Protein AF-A0A8S1JGW3-F1 (afdb_monomer_lite)

pLDDT: mean 86.8, std 11.69, range [38.03, 96.56]

Foldseek 3Di:
DLVLLQVLLLVLLLVLLVLLVVLVVPADDDDDPPDDDPPPPPPPDDPVNVVVLVVQLVVLVVCCLVDLVVNLVCLQSNLLSLLSNQLVVLVPDPPVVCLVRPSNNSSVVSSLVSQQVSCVSSVNHRVRSNCLQCVVDPPRGHNVNVVVVCVVVVLVVLVVLLVSCVVVCVSCVVSLVCSLLCSLLSQQLSLLLVLVVVVHQLLLSLLLRLQQAALVLSQVLSVLLVRPDNPSNNVSNVSSLSCLLNPLVVSCVVSVRDDLLSSQLSSCLSRNPSNLVNVCVVVVVNNNNNSSNRVVSSVSNSVQSPPPVSSVVSSVSSD

Secondary structure (DSSP, 8-state):
-HHHHHHHHHHHHHHHHHHHHHHHHTSPP-----------------HHHHHHHHHHHHHHHHHHHH-HHHHHHHHHHHHHHHHHHHHHHHHTS-HHHHTTS-HHHHHHHHHHHHHHHHHHHTTSHHHHHHHTT----SSS--HHHHHHHTHHHHHHHHHHHHHHTHHHHHHTHHHHHHHHHHHHHHHHHHHHHHHHHTT--HHHHHHHTTTTS-HHHHHHHHHHTT----HHHHHHHHHHHHHHHHHHHHHHHHTT---HHHHHHHHHHHHHHHHHHHHHHH-GGGHHHHHHHHHHHHHHHHHHHHSHHHHHHHHHHH-

Sequence (319 aa):
MLAIVALGFVANLWLTARLTVWACGTAPAEEDTQDGKMQLNQVAFGRVHWAFWGTVLSLCLLLAVTDQLNGRQLEPLFHLSATVCGYLVGDMLPQRLGRILHPVVVCAALTSLSAGAFGVLIGKGWAGGVNAYLTQEVNSRGAGDWLMSFLGPVVLSFGFSVFSRRLVMLRHRRVIAMAIVTCSLFSMISTALAGRLLALHPKFVLAIVPRSVTVALALPIAQSLGVSSLPITAGAVVLTGLMGANFSAMLLTWMGITSPIARGLSAASSAHGLATAALTASESETLPYCSLAYALSAITSTLLANVPIIRHLLVSIAG

Organism: NCBI:txid121088

InterPro domains:
  IPR007300 CidB/LrgB family [PF04172] (83-307)
  IPR007300 CidB/LrgB family [PTHR30249] (3-316)

Radius of gyration: 21.17 Å; chains: 1; bounding box: 53×47×57 Å

Structure (mmCIF, N/CA/C/O backbone):
data_AF-A0A8S1JGW3-F1
#
_entry.id   AF-A0A8S1JGW3-F1
#
loop_
_atom_site.group_PDB
_atom_site.id
_atom_site.type_symbol
_atom_site.label_atom_id
_atom_site.label_alt_id
_atom_site.label_comp_id
_atom_site.label_asym_id
_atom_site.label_entity_id
_atom_site.label_seq_id
_atom_site.pdbx_PDB_ins_code
_atom_site.Cartn_x
_atom_site.Cartn_y
_atom_site.Cartn_z
_atom_site.occupancy
_atom_site.B_iso_or_equiv
_atom_site.auth_seq_id
_atom_site.auth_comp_id
_atom_site.auth_asym_id
_atom_site.auth_atom_id
_atom_site.pdbx_PDB_model_num
ATOM 1 N N . MET A 1 1 ? -13.085 -2.380 -12.666 1.00 83.56 1 MET A N 1
ATOM 2 C CA . MET A 1 1 ? -12.079 -2.365 -11.575 1.00 83.56 1 MET A CA 1
ATOM 3 C C . MET A 1 1 ? -12.261 -1.177 -10.634 1.00 83.56 1 MET A C 1
ATOM 5 O O . MET A 1 1 ? -12.560 -1.419 -9.474 1.00 83.56 1 MET A O 1
ATOM 9 N N . LEU A 1 2 ? -12.151 0.076 -11.106 1.00 89.44 2 LEU A N 1
ATOM 10 C CA . LEU A 1 2 ? -12.271 1.275 -10.254 1.00 89.44 2 LEU A CA 1
ATOM 11 C C . LEU A 1 2 ? -13.560 1.302 -9.416 1.00 89.44 2 LEU A C 1
ATOM 13 O O . LEU A 1 2 ? -13.483 1.509 -8.213 1.00 89.44 2 LEU A O 1
ATOM 17 N N . ALA A 1 3 ? -14.718 1.014 -10.019 1.00 90.81 3 ALA A N 1
ATOM 18 C CA . ALA A 1 3 ? -15.995 0.974 -9.299 1.00 90.81 3 ALA A CA 1
ATOM 19 C C . ALA A 1 3 ? -16.007 -0.050 -8.146 1.00 90.81 3 ALA A C 1
ATOM 21 O O . ALA A 1 3 ? -16.449 0.272 -7.048 1.00 90.81 3 ALA A O 1
ATOM 22 N N . ILE A 1 4 ? -15.463 -1.254 -8.369 1.00 92.56 4 ILE A N 1
ATOM 23 C CA . ILE A 1 4 ? -15.359 -2.309 -7.342 1.00 92.56 4 ILE A CA 1
ATOM 24 C C . ILE A 1 4 ? -14.465 -1.846 -6.197 1.00 92.56 4 ILE A C 1
ATOM 26 O O . ILE A 1 4 ? -14.826 -1.977 -5.032 1.00 92.56 4 ILE A O 1
ATOM 30 N N . VAL A 1 5 ? -13.300 -1.294 -6.538 1.00 93.19 5 VAL A N 1
ATOM 31 C CA . VAL A 1 5 ? -12.331 -0.809 -5.555 1.00 93.19 5 VAL A CA 1
ATOM 32 C C . VAL A 1 5 ? -12.925 0.333 -4.734 1.00 93.19 5 VAL A C 1
ATOM 34 O O . VAL A 1 5 ? -12.839 0.296 -3.511 1.00 93.19 5 VAL A O 1
ATOM 37 N N . ALA A 1 6 ? -13.581 1.295 -5.382 1.00 93.12 6 ALA A N 1
ATOM 38 C CA . ALA A 1 6 ? -14.168 2.457 -4.732 1.00 93.12 6 ALA A CA 1
ATOM 39 C C . ALA A 1 6 ? -15.325 2.096 -3.801 1.00 93.12 6 ALA A C 1
ATOM 41 O O . ALA A 1 6 ? -15.285 2.416 -2.613 1.00 93.12 6 ALA A O 1
ATOM 42 N N . LEU A 1 7 ? -16.333 1.393 -4.323 1.00 93.31 7 LEU A N 1
ATOM 43 C CA . LEU A 1 7 ? -17.498 0.982 -3.541 1.00 93.31 7 LEU A CA 1
ATOM 44 C C . LEU A 1 7 ? -17.091 0.027 -2.424 1.00 93.31 7 LEU A C 1
ATOM 46 O O . LEU A 1 7 ? -17.507 0.198 -1.281 1.00 93.31 7 LEU A O 1
ATOM 50 N N . GLY A 1 8 ? -16.222 -0.935 -2.735 1.00 92.94 8 GLY A N 1
ATOM 51 C CA . GLY A 1 8 ? -15.698 -1.863 -1.750 1.00 92.94 8 GLY A CA 1
ATOM 52 C C . GLY A 1 8 ? -14.893 -1.155 -0.660 1.00 92.94 8 GLY A C 1
ATOM 53 O O . GLY A 1 8 ? -14.990 -1.537 0.502 1.00 92.94 8 GLY A O 1
ATOM 54 N N . PHE A 1 9 ? -14.078 -0.151 -0.994 1.00 94.94 9 PHE A N 1
ATOM 55 C CA . PHE A 1 9 ? -13.329 0.628 -0.005 1.00 94.94 9 PHE A CA 1
ATOM 56 C C . PHE A 1 9 ? -14.277 1.368 0.939 1.00 94.94 9 PHE A C 1
ATOM 58 O O . PHE A 1 9 ? -14.170 1.193 2.150 1.00 94.94 9 PHE A O 1
ATOM 65 N N . VAL A 1 10 ? -15.232 2.131 0.398 1.00 95.94 10 VAL A N 1
ATOM 66 C CA . VAL A 1 10 ? -16.183 2.914 1.203 1.00 95.94 10 VAL A CA 1
ATOM 67 C C . VAL A 1 10 ? -17.037 2.003 2.085 1.00 95.94 10 VAL A C 1
ATOM 69 O O . VAL A 1 10 ? -17.174 2.266 3.278 1.00 95.94 10 VAL A O 1
ATOM 72 N N . ALA A 1 11 ? -17.571 0.911 1.529 1.00 95.88 11 ALA A N 1
ATOM 73 C CA . ALA A 1 11 ? -18.397 -0.034 2.275 1.00 95.88 11 ALA A CA 1
ATOM 74 C C . ALA A 1 11 ? -17.613 -0.705 3.410 1.00 95.88 11 ALA A C 1
ATOM 76 O O . ALA A 1 11 ? -18.108 -0.803 4.532 1.00 95.88 11 ALA A O 1
ATOM 77 N N . ASN A 1 12 ? -16.376 -1.130 3.139 1.00 95.44 12 ASN A N 1
ATOM 78 C CA . ASN A 1 12 ? -15.535 -1.787 4.133 1.00 95.44 12 ASN A CA 1
ATOM 79 C C . ASN A 1 12 ? -15.085 -0.815 5.239 1.00 95.44 12 ASN A C 1
ATOM 81 O O . ASN A 1 12 ? -15.111 -1.169 6.419 1.00 95.44 12 ASN A O 1
ATOM 85 N N . LEU A 1 13 ? -14.766 0.431 4.871 1.00 96.38 13 LEU A N 1
ATOM 86 C CA . LEU A 1 13 ? -14.438 1.504 5.810 1.00 96.38 13 LEU A CA 1
ATOM 87 C C . LEU A 1 13 ? -15.625 1.798 6.734 1.00 96.38 13 LEU A C 1
ATOM 89 O O . LEU A 1 13 ? -15.466 1.808 7.954 1.00 96.38 13 LEU A O 1
ATOM 93 N N . TRP A 1 14 ? -16.816 1.987 6.159 1.00 96.56 14 TRP A N 1
ATOM 94 C CA . TRP A 1 14 ? -18.046 2.260 6.904 1.00 96.56 14 TRP A CA 1
ATOM 95 C C . TRP A 1 14 ? -18.400 1.116 7.858 1.00 96.56 14 TRP A C 1
ATOM 97 O O . TRP A 1 14 ? -18.609 1.357 9.049 1.00 96.56 14 TRP A O 1
ATOM 107 N N . LEU A 1 15 ? -18.409 -0.126 7.360 1.00 96.50 15 LEU A N 1
ATOM 108 C CA . LEU A 1 15 ? -18.745 -1.308 8.153 1.00 96.50 15 LEU A CA 1
ATOM 109 C C . LEU A 1 15 ? -17.782 -1.466 9.329 1.00 96.50 15 LEU A C 1
ATOM 111 O O . LEU A 1 15 ? -18.214 -1.600 10.473 1.00 96.50 15 LEU A O 1
ATOM 115 N N . THR A 1 16 ? -16.477 -1.409 9.057 1.00 95.12 16 THR A N 1
ATOM 116 C CA . THR A 1 16 ? -15.446 -1.601 10.082 1.00 95.12 16 THR A CA 1
ATOM 117 C C . THR A 1 16 ? -15.500 -0.493 11.126 1.00 95.12 16 THR A C 1
ATOM 119 O O . THR A 1 16 ? -15.419 -0.776 12.321 1.00 95.12 16 THR A O 1
ATOM 122 N N . ALA A 1 17 ? -15.693 0.763 10.713 1.00 94.75 17 ALA A N 1
ATOM 123 C CA . ALA A 1 17 ? -15.804 1.884 11.639 1.00 94.75 17 ALA A CA 1
ATOM 124 C C . ALA A 1 17 ? -17.034 1.748 12.548 1.00 94.75 17 ALA A C 1
ATOM 126 O O . ALA A 1 17 ? -16.909 1.853 13.767 1.00 94.75 17 ALA A O 1
ATOM 127 N N . ARG A 1 18 ? -18.212 1.456 11.980 1.00 94.44 18 ARG A N 1
ATOM 128 C CA . ARG A 1 18 ? -19.461 1.297 12.744 1.00 94.44 18 ARG A CA 1
ATOM 129 C C . ARG A 1 18 ? -19.412 0.108 13.692 1.00 94.44 18 ARG A C 1
ATOM 131 O O . ARG A 1 18 ? -19.789 0.253 14.851 1.00 94.44 18 ARG A O 1
ATOM 138 N N . LEU A 1 19 ? -18.904 -1.030 13.227 1.00 94.06 19 LEU A N 1
ATOM 139 C CA . LEU A 1 19 ? -18.741 -2.222 14.053 1.00 94.06 19 LEU A CA 1
ATOM 140 C C . LEU A 1 19 ? -17.760 -1.975 15.203 1.00 94.06 19 LEU A C 1
ATOM 142 O O . LEU A 1 19 ? -18.027 -2.385 16.329 1.00 94.06 19 LEU A O 1
ATOM 146 N N . THR A 1 20 ? -16.669 -1.248 14.950 1.00 92.62 20 THR A N 1
ATOM 147 C CA . THR A 1 20 ? -15.701 -0.895 15.998 1.00 92.62 20 THR A CA 1
ATOM 148 C C . THR A 1 20 ? -16.311 0.057 17.025 1.00 92.62 20 THR A C 1
ATOM 150 O O . THR A 1 20 ? -16.157 -0.173 18.219 1.00 92.62 20 THR A O 1
ATOM 153 N N . VAL A 1 21 ? -17.052 1.085 16.592 1.00 91.75 21 VAL A N 1
ATOM 154 C CA . VAL A 1 21 ? -17.754 2.006 17.507 1.00 91.75 21 VAL A CA 1
ATOM 155 C C . VAL A 1 21 ? -18.778 1.260 18.359 1.00 91.75 21 VAL A C 1
ATOM 157 O O . VAL A 1 21 ? -18.804 1.443 19.573 1.00 91.75 21 VAL A O 1
ATOM 160 N N . TRP A 1 22 ? -19.586 0.391 17.747 1.00 90.31 22 TRP A N 1
ATOM 161 C CA . TRP A 1 22 ? -20.564 -0.428 18.463 1.00 90.31 22 TRP A CA 1
ATOM 162 C C . TRP A 1 22 ? -19.889 -1.333 19.502 1.00 90.31 22 TRP A C 1
ATOM 164 O O . TRP A 1 22 ? -20.282 -1.343 20.666 1.00 90.31 22 TRP A O 1
ATOM 174 N N . ALA A 1 23 ? -18.821 -2.027 19.111 1.00 87.31 23 ALA A N 1
ATOM 175 C CA . ALA A 1 23 ? -18.089 -2.921 19.998 1.00 87.31 23 ALA A CA 1
ATOM 176 C C . ALA A 1 23 ? -17.364 -2.164 21.133 1.00 87.31 23 ALA A C 1
ATOM 178 O O . ALA A 1 23 ? -17.333 -2.649 22.264 1.00 87.31 23 ALA A O 1
ATOM 179 N N . CYS A 1 24 ? -16.848 -0.957 20.881 1.00 82.62 24 CYS A N 1
ATOM 180 C CA . CYS A 1 24 ? -16.300 -0.078 21.920 1.00 82.62 24 CYS A CA 1
ATOM 181 C C . CYS A 1 24 ? -17.378 0.450 22.879 1.00 82.62 24 CYS A C 1
ATOM 183 O O . CYS A 1 24 ? -17.121 0.520 24.072 1.00 82.62 24 CYS A O 1
ATOM 185 N N . GLY A 1 25 ? -18.588 0.763 22.402 1.00 74.12 25 GLY A N 1
ATOM 186 C CA . GLY A 1 25 ? -19.697 1.205 23.261 1.00 74.12 25 GLY A CA 1
ATOM 187 C C . GLY A 1 25 ? -20.173 0.147 24.265 1.00 74.12 25 GLY A C 1
ATOM 188 O O . GLY A 1 25 ? -20.809 0.480 25.258 1.00 74.12 25 GLY A O 1
ATOM 189 N N . THR A 1 26 ? -19.840 -1.126 24.030 1.00 61.31 26 THR A N 1
ATOM 190 C CA . THR A 1 26 ? -20.089 -2.234 24.969 1.00 61.31 26 THR A CA 1
ATOM 191 C C . THR A 1 26 ? -18.931 -2.494 25.944 1.00 61.31 26 THR A C 1
ATOM 193 O O . THR A 1 26 ? -19.041 -3.366 26.806 1.00 61.31 26 THR A O 1
ATOM 196 N N . ALA A 1 27 ? -17.815 -1.769 25.813 1.00 58.91 27 ALA A N 1
ATOM 197 C CA . ALA A 1 27 ? -16.667 -1.873 26.707 1.00 58.91 27 ALA A CA 1
ATOM 198 C C . ALA A 1 27 ? -16.844 -0.952 27.937 1.00 58.91 27 ALA A C 1
ATOM 200 O O . ALA A 1 27 ? -17.480 0.096 27.826 1.00 58.91 27 ALA A O 1
ATOM 201 N N . PRO A 1 28 ? -16.317 -1.324 29.119 1.00 47.25 28 PRO A N 1
ATOM 202 C CA . PRO A 1 28 ? -16.448 -0.512 30.332 1.00 47.25 28 PRO A CA 1
ATOM 203 C C . PRO A 1 28 ? -15.838 0.892 30.162 1.00 47.25 28 PRO A C 1
ATOM 205 O O . PRO A 1 28 ? -14.779 1.028 29.548 1.00 47.25 28 PRO A O 1
ATOM 208 N N . ALA A 1 29 ? -16.518 1.907 30.716 1.00 45.97 29 ALA A N 1
ATOM 209 C CA . ALA A 1 29 ? -16.160 3.327 30.625 1.00 45.97 29 ALA A CA 1
ATOM 210 C C . ALA A 1 29 ? -14.770 3.643 31.214 1.00 45.97 29 ALA A C 1
ATOM 212 O O . ALA A 1 29 ? -14.309 2.982 32.145 1.00 45.97 29 ALA A O 1
ATOM 213 N N . GLU A 1 30 ? -14.113 4.652 30.639 1.00 53.81 30 GLU A N 1
ATOM 214 C CA . GLU A 1 30 ? -12.677 4.925 30.766 1.00 53.81 30 GLU A CA 1
ATOM 215 C C . GLU A 1 30 ? -12.381 6.143 31.663 1.00 53.81 30 GLU A C 1
ATOM 217 O O . GLU A 1 30 ? -13.083 7.152 31.606 1.00 53.81 30 GLU A O 1
ATOM 222 N N . GLU A 1 31 ? -11.303 6.052 32.448 1.00 38.03 31 GLU A N 1
ATOM 223 C CA . GLU A 1 31 ? -10.568 7.183 33.023 1.00 38.03 31 GLU A CA 1
ATOM 224 C C . GLU A 1 31 ? -9.300 7.336 32.166 1.00 38.03 31 GLU A C 1
ATOM 226 O O . GLU A 1 31 ? -8.456 6.434 32.123 1.00 38.03 31 GLU A O 1
ATOM 231 N N . ASP A 1 32 ? -9.221 8.425 31.399 1.00 40.88 32 ASP A N 1
ATOM 232 C CA . ASP A 1 32 ? -8.153 8.692 30.432 1.00 40.88 32 ASP A CA 1
ATOM 233 C C . ASP A 1 32 ? -6.841 8.959 31.182 1.00 40.88 32 ASP A C 1
ATOM 235 O O . ASP A 1 32 ? -6.535 10.081 31.592 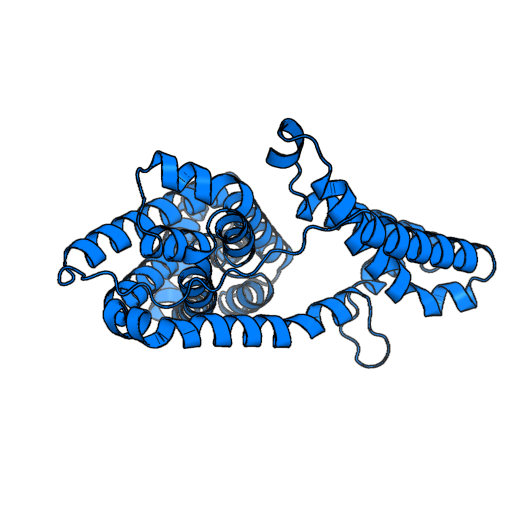1.00 40.88 32 ASP A O 1
ATOM 239 N N . THR A 1 33 ? -6.062 7.905 31.433 1.00 40.31 33 THR A N 1
ATOM 240 C CA . THR A 1 33 ? -4.687 8.087 31.895 1.00 40.31 33 THR A CA 1
ATOM 241 C C . THR A 1 33 ? -3.919 8.661 30.712 1.00 40.31 33 THR A C 1
ATOM 243 O O . THR A 1 33 ? -3.660 7.950 29.740 1.00 40.31 33 THR A O 1
ATOM 246 N N . GLN A 1 34 ? -3.585 9.954 30.792 1.00 41.56 34 GLN A N 1
ATOM 247 C CA . GLN A 1 34 ? -2.694 10.661 29.871 1.00 41.56 34 GLN A CA 1
ATOM 248 C C . GLN A 1 34 ? -1.293 10.033 29.887 1.00 41.56 34 GLN A C 1
ATOM 250 O O . GLN A 1 34 ? -0.332 10.614 30.383 1.00 41.56 34 GLN A O 1
ATOM 255 N N . ASP A 1 35 ? -1.153 8.834 29.336 1.00 40.34 35 ASP A N 1
ATOM 256 C CA . ASP A 1 35 ? 0.136 8.190 29.172 1.00 40.34 35 ASP A CA 1
ATOM 257 C C . ASP A 1 35 ? 0.756 8.703 27.870 1.00 40.34 35 ASP A C 1
ATOM 259 O O . ASP A 1 35 ? 0.309 8.386 26.763 1.00 40.34 35 ASP A O 1
ATOM 263 N N . GLY A 1 36 ? 1.744 9.585 28.052 1.00 42.69 36 GLY A N 1
ATOM 264 C CA . GLY A 1 36 ? 2.724 10.077 27.086 1.00 42.69 36 GLY A CA 1
ATOM 265 C C . GLY A 1 36 ? 2.253 10.173 25.637 1.00 42.69 36 GLY A C 1
ATOM 266 O O . GLY A 1 36 ? 2.311 9.200 24.882 1.00 42.69 36 GLY A O 1
ATOM 267 N N . LYS A 1 37 ? 1.910 11.387 25.185 1.00 41.91 37 LYS A N 1
ATOM 268 C CA . LYS A 1 37 ? 1.865 11.687 23.749 1.00 41.91 37 LYS A CA 1
ATOM 269 C C . LYS A 1 37 ? 3.233 11.345 23.151 1.00 41.91 37 LYS A C 1
ATOM 271 O O . LYS A 1 37 ? 4.167 12.134 23.256 1.00 41.91 37 LYS A O 1
ATOM 276 N N . MET A 1 38 ? 3.353 10.193 22.494 1.00 45.50 38 MET A N 1
ATOM 277 C CA . MET A 1 38 ? 4.451 9.934 21.570 1.0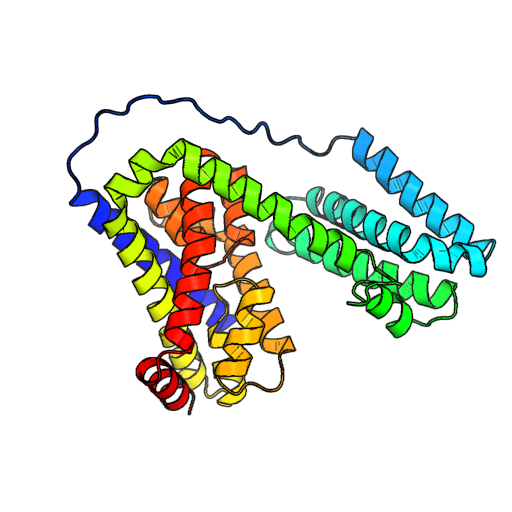0 45.50 38 MET A CA 1
ATOM 278 C C . MET A 1 38 ? 4.218 10.842 20.361 1.00 45.50 38 MET A C 1
ATOM 280 O O . MET A 1 38 ? 3.648 10.435 19.351 1.00 45.50 38 MET A O 1
ATOM 284 N N . GLN A 1 39 ? 4.568 12.121 20.509 1.00 44.72 39 GLN A N 1
ATOM 285 C CA . GLN A 1 39 ? 4.617 13.058 19.404 1.00 44.72 39 GLN A CA 1
ATOM 286 C C . GLN A 1 39 ? 5.825 12.673 18.564 1.00 44.72 39 GLN A C 1
ATOM 288 O O . GLN A 1 39 ? 6.945 13.118 18.797 1.00 44.72 39 GLN A O 1
ATOM 293 N N . LEU A 1 40 ? 5.597 11.795 17.591 1.00 49.47 40 LEU A N 1
ATOM 294 C CA . LEU A 1 40 ? 6.487 11.701 16.450 1.00 49.47 40 LEU A CA 1
ATOM 295 C C . LEU A 1 40 ? 6.373 13.043 15.729 1.00 49.47 40 LEU A C 1
ATOM 297 O O . LEU A 1 40 ? 5.433 13.262 14.967 1.00 49.47 40 LEU A O 1
ATOM 301 N N . ASN A 1 41 ? 7.292 13.964 16.031 1.00 43.66 41 ASN A N 1
ATOM 302 C CA . ASN A 1 41 ? 7.498 15.149 15.212 1.00 43.66 41 ASN A CA 1
ATOM 303 C C . ASN A 1 41 ? 7.809 14.641 13.807 1.00 43.66 41 ASN A C 1
ATOM 305 O O . ASN A 1 41 ? 8.902 14.130 13.554 1.00 43.66 41 ASN A O 1
ATOM 309 N N . GLN A 1 42 ? 6.831 14.722 12.906 1.00 51.22 42 GLN A N 1
ATOM 310 C CA . GLN A 1 42 ? 7.091 14.462 11.503 1.00 51.22 42 GLN A CA 1
ATOM 311 C C . GLN A 1 42 ? 8.090 15.518 11.040 1.00 51.22 42 GLN A C 1
ATOM 313 O O . GLN A 1 42 ? 7.795 16.713 11.027 1.00 51.22 42 GLN A O 1
ATOM 318 N N . VAL A 1 43 ? 9.304 15.080 10.716 1.00 53.47 43 VAL A N 1
ATOM 319 C CA . VAL A 1 43 ? 10.314 15.951 10.123 1.00 53.47 43 VAL A CA 1
ATOM 320 C C . VAL A 1 43 ? 9.830 16.263 8.713 1.00 53.47 43 VAL A C 1
ATOM 322 O O . VAL A 1 43 ? 9.970 15.447 7.805 1.00 53.47 43 VAL A O 1
ATOM 325 N N . ALA A 1 44 ? 9.199 17.422 8.541 1.00 59.28 44 ALA A N 1
ATOM 326 C CA . ALA A 1 44 ? 8.796 17.893 7.227 1.00 59.28 44 ALA A CA 1
ATOM 327 C C . ALA A 1 44 ? 10.042 18.051 6.341 1.00 59.28 44 ALA A C 1
ATOM 329 O O . ALA A 1 44 ? 11.072 18.583 6.774 1.00 59.28 44 ALA A O 1
ATOM 330 N N . PHE A 1 45 ? 9.961 17.592 5.091 1.00 67.69 45 PHE A N 1
ATOM 331 C CA . PHE A 1 45 ? 11.062 17.725 4.143 1.00 67.69 45 PHE A CA 1
ATOM 332 C C . PHE A 1 45 ? 11.335 19.209 3.847 1.00 67.69 45 PHE A C 1
ATOM 334 O O . PHE A 1 45 ? 10.603 19.872 3.121 1.00 67.69 45 PHE A O 1
ATOM 341 N N . GLY A 1 46 ? 12.404 19.751 4.438 1.00 78.00 46 GLY A N 1
ATOM 342 C CA . GLY A 1 46 ? 12.847 21.132 4.207 1.00 78.00 46 GLY A CA 1
ATOM 343 C C . GLY A 1 46 ? 13.696 21.331 2.940 1.00 78.00 46 GLY A C 1
ATOM 344 O O . GLY A 1 46 ? 14.077 20.374 2.266 1.00 78.00 46 GLY A O 1
ATOM 345 N N . ARG A 1 47 ? 14.087 22.588 2.667 1.00 82.25 47 ARG A N 1
ATOM 346 C CA . ARG A 1 47 ? 14.932 22.986 1.511 1.00 82.25 47 ARG A CA 1
ATOM 347 C C . ARG A 1 47 ? 16.264 22.230 1.421 1.00 82.25 47 ARG A C 1
ATOM 349 O O . ARG A 1 47 ? 16.784 22.035 0.330 1.00 82.25 47 ARG A O 1
ATOM 356 N N . VAL A 1 48 ? 16.800 21.789 2.559 1.00 86.38 48 VAL A N 1
ATOM 357 C CA . VAL A 1 48 ? 18.050 21.016 2.628 1.00 86.38 48 VAL A CA 1
ATOM 358 C C . VAL A 1 48 ? 17.915 19.674 1.906 1.00 86.38 48 VAL A C 1
ATOM 360 O O . VAL A 1 48 ? 18.815 19.283 1.170 1.00 86.38 48 VAL A O 1
ATOM 363 N N . HIS A 1 49 ? 16.773 18.997 2.042 1.00 85.75 49 HIS A N 1
ATOM 364 C CA . HIS A 1 49 ? 16.531 17.713 1.379 1.00 85.75 49 HIS A CA 1
ATOM 365 C C . HIS A 1 49 ? 16.410 17.879 -0.136 1.00 85.75 49 HIS A C 1
ATOM 367 O O . HIS A 1 49 ? 16.955 17.073 -0.883 1.00 85.75 49 HIS A O 1
ATOM 373 N N . TRP A 1 50 ? 15.760 18.956 -0.582 1.00 86.12 50 TRP A N 1
ATOM 374 C CA . TRP A 1 50 ? 15.704 19.336 -1.993 1.00 86.12 50 TRP A CA 1
ATOM 375 C C . TRP A 1 50 ? 17.088 19.583 -2.581 1.00 86.12 50 TRP A C 1
ATOM 377 O O . TRP A 1 50 ? 17.409 19.047 -3.638 1.00 86.12 50 TRP A O 1
ATOM 387 N N . ALA A 1 51 ? 17.915 20.367 -1.885 1.00 89.50 51 ALA A N 1
ATOM 388 C CA . ALA A 1 51 ? 19.273 20.650 -2.328 1.00 89.50 51 ALA A CA 1
ATOM 389 C C . ALA A 1 51 ? 20.114 19.370 -2.396 1.00 89.50 51 ALA A C 1
ATOM 391 O O . ALA A 1 51 ? 20.792 19.140 -3.390 1.00 89.50 51 ALA A O 1
ATOM 392 N N . PHE A 1 52 ? 20.036 18.512 -1.378 1.00 92.88 52 PHE A N 1
ATOM 393 C CA . PHE A 1 52 ? 20.796 17.267 -1.333 1.00 92.88 52 PHE A CA 1
ATOM 394 C C . PHE A 1 52 ? 20.376 16.277 -2.429 1.00 92.88 52 PHE A C 1
ATOM 396 O O . PHE A 1 52 ? 21.204 15.824 -3.212 1.00 92.88 52 PHE A O 1
ATOM 403 N N . TRP A 1 53 ? 19.087 15.954 -2.532 1.00 91.38 53 TRP A N 1
ATOM 404 C CA . TRP A 1 53 ? 18.628 14.965 -3.509 1.00 91.38 53 TRP A CA 1
ATOM 405 C C . TRP A 1 53 ? 18.650 15.502 -4.942 1.00 91.38 53 TRP A C 1
ATOM 407 O O . TRP A 1 53 ? 18.945 14.749 -5.869 1.00 91.38 53 TRP A O 1
ATOM 417 N N . GLY A 1 54 ? 18.425 16.805 -5.129 1.00 91.19 54 GLY A N 1
ATOM 418 C CA . GLY A 1 54 ? 18.541 17.459 -6.430 1.00 91.19 54 GLY A CA 1
ATOM 419 C C . GLY A 1 54 ? 19.975 17.488 -6.961 1.00 91.19 54 GLY A C 1
ATOM 420 O O . GLY A 1 54 ? 20.181 17.265 -8.157 1.00 91.19 54 GLY A O 1
ATOM 421 N N . THR A 1 55 ? 20.976 17.703 -6.097 1.00 91.25 55 THR A N 1
ATOM 422 C CA . THR A 1 55 ? 22.388 17.659 -6.514 1.00 91.25 55 THR A CA 1
ATOM 423 C C . THR A 1 55 ? 22.830 16.239 -6.832 1.00 91.25 55 THR A C 1
ATOM 425 O O . THR A 1 55 ? 23.462 16.041 -7.865 1.00 91.25 55 THR A O 1
ATOM 428 N N . VAL A 1 56 ? 22.440 15.243 -6.026 1.00 92.88 56 VAL A N 1
ATOM 429 C CA . VAL A 1 56 ? 22.723 13.823 -6.306 1.00 92.88 56 VAL A CA 1
ATOM 430 C C . VAL A 1 56 ? 22.122 13.401 -7.648 1.00 92.88 56 VAL A C 1
ATOM 432 O O . VAL A 1 56 ? 22.827 12.817 -8.471 1.00 92.88 56 VAL A O 1
ATOM 435 N N . LEU A 1 57 ? 20.855 13.751 -7.902 1.00 92.25 57 LEU A N 1
ATOM 436 C CA . LEU A 1 57 ? 20.172 13.459 -9.164 1.00 92.25 57 LEU A CA 1
ATOM 437 C C . LEU A 1 57 ? 20.904 14.086 -10.361 1.00 92.25 57 LEU A C 1
ATOM 439 O O . LEU A 1 57 ? 21.191 13.404 -11.346 1.00 92.25 57 LEU A O 1
ATOM 443 N N . SER A 1 58 ? 21.241 15.375 -10.258 1.00 90.94 58 SER A N 1
ATOM 444 C CA . SER A 1 58 ? 21.907 16.125 -11.332 1.00 90.94 58 SER A CA 1
ATOM 445 C C . SER A 1 58 ? 23.331 15.629 -11.590 1.00 90.94 58 SER A C 1
ATOM 447 O O . SER A 1 58 ? 23.739 15.517 -12.742 1.00 90.94 58 SER A O 1
ATOM 449 N N . LEU A 1 59 ? 24.080 15.288 -10.536 1.00 91.19 59 LEU A N 1
ATOM 450 C CA . LEU A 1 59 ? 25.439 14.759 -10.645 1.00 91.19 59 LEU A CA 1
ATOM 451 C C . LEU A 1 59 ? 25.447 13.384 -11.321 1.00 91.19 59 LEU A C 1
ATOM 453 O O . LEU A 1 59 ? 26.248 13.155 -12.223 1.00 91.19 59 LEU A O 1
ATOM 457 N N . CYS A 1 60 ? 24.538 12.485 -10.929 1.00 89.56 60 CYS A N 1
ATOM 458 C CA . CYS A 1 60 ? 24.420 11.169 -11.561 1.00 89.56 60 CYS A CA 1
ATOM 459 C C . CYS A 1 60 ? 24.030 11.290 -13.040 1.00 89.56 60 CYS A C 1
ATOM 461 O O . CYS A 1 60 ? 24.566 10.564 -13.877 1.00 89.56 60 CYS A O 1
ATOM 463 N N . LEU A 1 61 ? 23.138 12.231 -13.372 1.00 88.56 61 LEU A N 1
ATOM 464 C CA . LEU A 1 61 ? 22.766 12.518 -14.756 1.00 88.56 61 LEU A CA 1
ATOM 465 C C . LEU A 1 61 ? 23.956 13.050 -15.565 1.00 88.56 61 LEU A C 1
ATOM 467 O O . LEU A 1 61 ? 24.210 12.560 -16.661 1.00 88.56 61 LEU A O 1
ATOM 471 N N . LEU A 1 62 ? 24.702 14.015 -15.018 1.00 88.44 62 LEU A N 1
ATOM 472 C CA . LEU A 1 62 ? 25.879 14.588 -15.670 1.00 88.44 62 LEU A CA 1
ATOM 473 C C . LEU A 1 62 ? 26.929 13.508 -15.958 1.00 88.44 62 LEU A C 1
ATOM 475 O O . LEU A 1 62 ? 27.409 13.403 -17.083 1.00 88.44 62 LEU A O 1
ATOM 479 N N . LEU A 1 63 ? 27.234 12.672 -14.961 1.00 85.81 63 LEU A N 1
ATOM 480 C CA . LEU A 1 63 ? 28.226 11.606 -15.090 1.00 85.81 63 LEU A CA 1
ATOM 481 C C . LEU A 1 63 ? 27.819 10.552 -16.122 1.00 85.81 63 LEU A C 1
ATOM 483 O O . LEU A 1 63 ? 28.668 10.090 -16.879 1.00 85.81 63 LEU A O 1
ATOM 487 N N . ALA A 1 64 ? 26.531 10.216 -16.203 1.00 84.88 64 ALA A N 1
ATOM 488 C CA . ALA A 1 64 ? 26.022 9.287 -17.208 1.00 84.88 64 ALA A CA 1
ATOM 489 C C . ALA A 1 64 ? 26.133 9.826 -18.643 1.00 84.88 64 ALA A C 1
ATOM 491 O O . ALA A 1 64 ? 26.310 9.040 -19.573 1.00 84.88 64 ALA A O 1
ATOM 492 N N . VAL A 1 65 ? 26.048 11.149 -18.825 1.00 84.19 65 VAL A N 1
ATOM 493 C CA . VAL A 1 65 ? 26.266 11.804 -20.124 1.00 84.19 65 VAL A CA 1
ATOM 494 C C . VAL A 1 65 ? 27.753 11.839 -20.483 1.00 84.19 65 VAL A C 1
ATOM 496 O O . VAL A 1 65 ? 28.094 11.671 -21.651 1.00 84.19 65 VAL A O 1
ATOM 499 N N . THR A 1 66 ? 28.641 12.042 -19.504 1.00 84.62 66 THR A N 1
ATOM 500 C CA . THR A 1 66 ? 30.091 12.120 -19.749 1.00 84.62 66 THR A CA 1
ATOM 501 C C . THR A 1 66 ? 30.761 10.756 -19.909 1.00 84.62 66 THR A C 1
ATOM 503 O O . THR A 1 66 ? 31.707 10.640 -20.680 1.00 84.62 66 THR A O 1
ATOM 506 N N . ASP A 1 67 ? 30.295 9.730 -19.191 1.00 84.31 67 ASP A N 1
ATOM 507 C CA . ASP A 1 67 ? 30.863 8.381 -19.223 1.00 84.31 67 ASP A CA 1
ATOM 508 C C . ASP A 1 67 ? 29.789 7.316 -18.944 1.00 84.31 67 ASP A C 1
ATOM 510 O O . ASP A 1 67 ? 29.311 7.138 -17.819 1.00 84.31 67 ASP A O 1
ATOM 514 N N . GLN A 1 68 ? 29.438 6.553 -19.981 1.00 77.94 68 GLN A N 1
ATOM 515 C CA . GLN A 1 68 ? 28.408 5.519 -19.893 1.00 77.94 68 GLN A CA 1
ATOM 516 C C . GLN A 1 68 ? 28.771 4.374 -18.935 1.00 77.94 68 GLN A C 1
ATOM 518 O O . GLN A 1 68 ? 27.863 3.762 -18.369 1.00 77.94 68 GLN A O 1
ATOM 523 N N . LEU A 1 69 ? 30.058 4.061 -18.732 1.00 76.38 69 LEU A N 1
ATOM 524 C CA . LEU A 1 69 ? 30.469 2.976 -17.832 1.00 76.38 69 LEU A CA 1
ATOM 525 C C . LEU A 1 69 ? 30.253 3.370 -16.369 1.00 76.38 69 LEU A C 1
ATOM 527 O O . LEU A 1 69 ? 29.645 2.611 -15.612 1.00 76.38 69 LEU A O 1
ATOM 531 N N . ASN A 1 70 ? 30.663 4.582 -15.998 1.00 76.62 70 ASN A N 1
ATOM 532 C CA . ASN A 1 70 ? 30.395 5.144 -14.675 1.00 76.62 70 ASN A CA 1
ATOM 533 C C . ASN A 1 70 ? 28.893 5.403 -14.456 1.00 76.62 70 ASN A C 1
ATOM 535 O O . ASN A 1 70 ? 28.372 5.139 -13.370 1.00 76.62 70 ASN A O 1
ATOM 539 N N . GLY A 1 71 ? 28.163 5.803 -15.502 1.00 75.56 71 GLY A N 1
ATOM 540 C CA . GLY A 1 71 ? 26.703 5.928 -15.473 1.00 75.56 71 GLY A CA 1
ATOM 541 C C . GLY A 1 71 ? 25.987 4.634 -15.068 1.00 75.56 71 GLY A C 1
ATOM 542 O O . GLY A 1 71 ? 25.035 4.678 -14.289 1.00 75.56 71 GLY A O 1
ATOM 543 N N . ARG A 1 72 ? 26.476 3.465 -15.515 1.00 79.31 72 ARG A N 1
ATOM 544 C CA . ARG A 1 72 ? 25.918 2.151 -15.124 1.00 79.31 72 ARG A CA 1
ATOM 545 C C . ARG A 1 72 ? 26.096 1.840 -13.644 1.00 79.31 72 ARG A C 1
ATOM 547 O O . ARG A 1 72 ? 25.231 1.196 -13.063 1.00 79.31 72 ARG A O 1
ATOM 554 N N . GLN A 1 73 ? 27.202 2.268 -13.039 1.00 83.69 73 GLN A N 1
ATOM 555 C CA . GLN A 1 73 ? 27.465 2.016 -11.619 1.00 83.69 73 GLN A CA 1
ATOM 556 C C . GLN A 1 73 ? 26.602 2.901 -10.710 1.00 83.69 73 GLN A C 1
ATOM 558 O O . GLN A 1 73 ? 26.206 2.477 -9.627 1.00 83.69 73 GLN A O 1
ATOM 563 N N . LEU A 1 74 ? 26.280 4.116 -11.163 1.00 85.69 74 LEU A N 1
ATOM 564 C CA . LEU A 1 74 ? 25.496 5.101 -10.409 1.00 85.69 74 LEU A CA 1
ATOM 565 C C . LEU A 1 74 ? 23.981 5.009 -10.657 1.00 85.69 74 LEU A C 1
ATOM 567 O O . LEU A 1 74 ? 23.209 5.715 -10.010 1.00 85.69 74 LEU A O 1
ATOM 571 N N . GLU A 1 75 ? 23.534 4.126 -11.549 1.00 88.00 75 GLU A N 1
ATOM 572 C CA . GLU A 1 75 ? 22.122 3.928 -11.897 1.00 88.00 75 GLU A CA 1
ATOM 573 C C . GLU A 1 75 ? 21.194 3.706 -10.682 1.00 88.00 75 GLU A C 1
ATOM 575 O O . GLU A 1 75 ? 20.155 4.369 -10.610 1.00 88.00 75 GLU A O 1
ATOM 580 N N . PRO A 1 76 ? 21.550 2.900 -9.657 1.00 90.94 76 PRO A N 1
ATOM 581 C CA . PRO A 1 76 ? 20.722 2.770 -8.456 1.00 90.94 76 PRO A CA 1
ATOM 582 C C . PRO A 1 76 ? 20.598 4.080 -7.658 1.00 90.94 76 PRO A C 1
ATOM 584 O O . PRO A 1 76 ? 19.530 4.386 -7.129 1.00 90.94 76 PRO A O 1
ATOM 587 N N . LEU A 1 77 ? 21.658 4.894 -7.596 1.00 91.25 77 LEU A N 1
ATOM 588 C CA . LEU A 1 77 ? 21.636 6.190 -6.903 1.00 91.25 77 LEU A CA 1
ATOM 589 C C . LEU A 1 77 ? 20.789 7.216 -7.659 1.00 91.25 77 LEU A C 1
ATOM 591 O O . LEU A 1 77 ? 20.038 7.981 -7.045 1.00 91.25 77 LEU A O 1
ATOM 595 N N . PHE A 1 78 ? 20.855 7.198 -8.990 1.00 93.00 78 PHE A N 1
ATOM 596 C CA . PHE A 1 78 ? 19.982 8.004 -9.834 1.00 93.00 78 PHE A CA 1
ATOM 597 C C . PHE A 1 78 ? 18.509 7.626 -9.623 1.00 93.00 78 PHE A C 1
ATOM 599 O O . PHE A 1 78 ? 17.682 8.487 -9.339 1.00 93.00 78 PHE A O 1
ATOM 606 N N . HIS A 1 79 ? 18.173 6.335 -9.664 1.00 93.81 79 HIS A N 1
ATOM 607 C CA . HIS A 1 79 ? 16.806 5.864 -9.426 1.00 93.81 79 HIS A CA 1
ATOM 608 C C . HIS A 1 79 ? 16.282 6.226 -8.027 1.00 93.81 79 HIS A C 1
ATOM 610 O O . HIS A 1 79 ? 15.124 6.631 -7.878 1.00 93.81 79 HIS A O 1
ATOM 616 N N . LEU A 1 80 ? 17.127 6.123 -6.997 1.00 93.75 80 LEU A N 1
ATOM 617 C CA . LEU A 1 80 ? 16.755 6.489 -5.632 1.00 93.75 80 LEU A CA 1
ATOM 618 C C . LEU A 1 80 ? 16.493 7.995 -5.512 1.00 93.75 80 LEU A C 1
ATOM 620 O O . LEU A 1 80 ? 15.446 8.403 -5.009 1.00 93.75 80 LEU A O 1
ATOM 624 N N . SER A 1 81 ? 17.413 8.819 -6.013 1.00 93.00 81 SER A N 1
ATOM 625 C CA . SER A 1 81 ? 17.260 10.276 -5.997 1.00 93.00 81 SER A CA 1
ATOM 626 C C . SER A 1 81 ? 16.064 10.741 -6.831 1.00 93.00 81 SER A C 1
ATOM 628 O O . SER A 1 81 ? 15.334 11.626 -6.391 1.00 93.00 81 SER A O 1
ATOM 630 N N . ALA A 1 82 ? 15.774 10.085 -7.959 1.00 93.69 82 ALA A N 1
ATOM 631 C CA . ALA A 1 82 ? 14.582 10.345 -8.765 1.00 93.69 82 ALA A CA 1
ATOM 632 C C . ALA A 1 82 ? 13.289 10.017 -8.000 1.00 93.69 82 ALA A C 1
ATOM 634 O O . ALA A 1 82 ? 12.321 10.772 -8.087 1.00 93.69 82 ALA A O 1
ATOM 635 N N . THR A 1 83 ? 13.295 8.949 -7.193 1.00 93.38 83 THR A N 1
ATOM 636 C CA . THR A 1 83 ? 12.165 8.587 -6.321 1.00 93.38 83 THR A CA 1
ATOM 637 C C . THR A 1 83 ? 11.909 9.671 -5.278 1.00 93.38 83 THR A C 1
ATOM 639 O O . THR A 1 83 ? 10.779 10.145 -5.139 1.00 93.38 83 THR A O 1
ATOM 642 N N . VAL A 1 84 ? 12.956 10.120 -4.579 1.00 91.88 84 VAL A N 1
ATOM 643 C CA . VAL A 1 84 ? 12.822 11.146 -3.535 1.00 91.88 84 VAL A CA 1
ATOM 644 C C . VAL A 1 84 ? 12.417 12.491 -4.134 1.00 91.88 84 VAL A C 1
ATOM 646 O O . VAL A 1 84 ? 11.423 13.070 -3.703 1.00 91.88 84 VAL A O 1
ATOM 649 N N . CYS A 1 85 ? 13.115 12.966 -5.168 1.00 91.50 85 CYS A N 1
ATOM 650 C CA . CYS A 1 85 ? 12.761 14.205 -5.862 1.00 91.50 85 CYS A CA 1
ATOM 651 C C . CYS A 1 85 ? 11.339 14.145 -6.430 1.00 91.50 85 CYS A C 1
ATOM 653 O O . CYS A 1 85 ? 10.583 15.099 -6.280 1.00 91.50 85 CYS A O 1
ATOM 655 N N . GLY A 1 86 ? 10.933 13.015 -7.017 1.00 91.00 86 GLY A N 1
ATOM 656 C CA . GLY A 1 86 ? 9.579 12.825 -7.529 1.00 91.00 86 GLY A CA 1
ATOM 657 C C . GLY A 1 86 ? 8.507 12.903 -6.439 1.00 91.00 86 GLY A C 1
ATOM 658 O O . GLY A 1 86 ? 7.448 13.488 -6.667 1.00 91.00 86 GLY A O 1
ATOM 659 N N . TYR A 1 87 ? 8.781 12.368 -5.245 1.00 89.38 87 TYR A N 1
ATOM 660 C CA . TYR A 1 87 ? 7.894 12.525 -4.090 1.00 89.38 87 TYR A CA 1
ATOM 661 C C . TYR A 1 87 ? 7.809 13.982 -3.634 1.00 89.38 87 TYR A C 1
ATOM 663 O O . TYR A 1 87 ? 6.708 14.484 -3.429 1.00 89.38 87 TYR A O 1
ATOM 671 N N . LEU A 1 88 ? 8.945 14.679 -3.536 1.00 89.00 88 LEU A N 1
ATOM 672 C CA . LEU A 1 88 ? 8.975 16.086 -3.137 1.00 89.00 88 LEU A CA 1
ATOM 673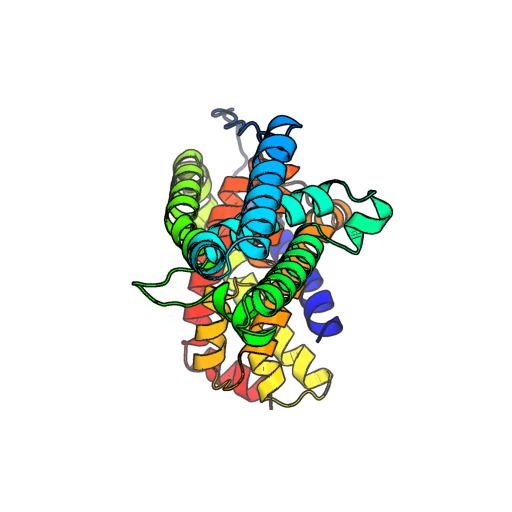 C C . LEU A 1 88 ? 8.230 16.984 -4.139 1.00 89.00 88 LEU A C 1
ATOM 675 O O . LEU A 1 88 ? 7.473 17.858 -3.726 1.00 89.00 88 LEU A O 1
ATOM 679 N N . VAL A 1 89 ? 8.384 16.746 -5.449 1.00 88.50 89 VAL A N 1
ATOM 680 C CA . VAL A 1 89 ? 7.580 17.412 -6.493 1.00 88.50 89 VAL A CA 1
ATOM 681 C C . VAL A 1 89 ? 6.091 17.131 -6.277 1.00 88.50 89 VAL A C 1
ATOM 683 O O . VAL A 1 89 ? 5.269 18.040 -6.378 1.00 88.50 89 VAL A O 1
ATOM 686 N N . GLY A 1 90 ? 5.745 15.878 -5.972 1.00 85.06 90 GLY A N 1
ATOM 687 C CA . GLY A 1 90 ? 4.374 15.463 -5.694 1.00 85.06 90 GLY A CA 1
ATOM 688 C C . GLY A 1 90 ? 3.762 16.163 -4.480 1.00 85.06 90 GLY A C 1
ATOM 689 O O . GLY A 1 90 ? 2.599 16.549 -4.523 1.00 85.06 90 GLY A O 1
ATOM 690 N N . ASP A 1 91 ? 4.542 16.364 -3.422 1.00 82.81 91 ASP A N 1
ATOM 691 C CA . ASP A 1 91 ? 4.110 17.042 -2.195 1.00 82.81 91 ASP A CA 1
ATOM 692 C C . ASP A 1 91 ? 3.898 18.555 -2.397 1.00 82.81 91 ASP A C 1
ATOM 694 O O . ASP A 1 91 ? 3.037 19.165 -1.769 1.00 82.81 91 ASP A O 1
ATOM 698 N N . MET A 1 92 ? 4.620 19.165 -3.345 1.00 82.19 92 MET A N 1
ATOM 699 C CA . MET A 1 92 ? 4.453 20.578 -3.711 1.00 82.19 92 MET A CA 1
ATOM 700 C C . MET A 1 92 ? 3.203 20.867 -4.555 1.00 82.19 92 MET A C 1
ATOM 702 O O . MET A 1 92 ? 2.905 22.033 -4.836 1.00 82.19 92 MET A O 1
ATOM 706 N N . LEU A 1 93 ? 2.474 19.841 -5.000 1.00 80.56 93 LEU A N 1
ATOM 707 C CA . LEU A 1 93 ? 1.306 20.043 -5.847 1.00 80.56 93 LEU A CA 1
ATOM 708 C C . LEU A 1 93 ? 0.201 20.808 -5.105 1.00 80.56 93 LEU A C 1
ATOM 710 O O . LEU A 1 93 ? -0.132 20.488 -3.962 1.00 80.56 93 LEU A O 1
ATOM 714 N N . PRO A 1 94 ? -0.438 21.796 -5.760 1.00 77.38 94 PRO A N 1
ATOM 715 C CA . PRO A 1 94 ? -1.516 22.550 -5.140 1.00 77.38 94 PRO A CA 1
ATOM 716 C C . PRO A 1 94 ? -2.650 21.612 -4.714 1.00 77.38 94 PRO A C 1
ATOM 718 O O . PRO A 1 94 ? -2.971 20.655 -5.420 1.00 77.38 94 PRO A O 1
ATOM 721 N N . GLN A 1 95 ? -3.320 21.926 -3.599 1.00 67.38 95 GLN A N 1
ATOM 722 C CA . GLN A 1 95 ? -4.337 21.065 -2.965 1.00 67.38 95 GLN A CA 1
ATOM 723 C C . GLN A 1 95 ? -5.443 20.569 -3.916 1.00 67.38 95 GLN A C 1
ATOM 725 O O . GLN A 1 95 ? -6.009 19.497 -3.705 1.00 67.38 95 GLN A O 1
ATOM 730 N N . ARG A 1 96 ? -5.758 21.327 -4.978 1.00 66.50 96 ARG A N 1
ATOM 731 C CA . ARG A 1 96 ? -6.720 20.911 -6.013 1.00 66.50 96 ARG A CA 1
ATOM 732 C C . ARG A 1 96 ? -6.209 19.734 -6.845 1.00 66.50 96 ARG A C 1
ATOM 734 O O . ARG A 1 96 ? -6.984 18.831 -7.140 1.00 66.50 96 ARG A O 1
ATOM 741 N N . LEU A 1 97 ? -4.925 19.745 -7.200 1.00 66.88 97 LEU A N 1
ATOM 742 C CA . LEU A 1 97 ? -4.297 18.692 -7.991 1.00 66.88 97 LEU A CA 1
ATOM 743 C C . LEU A 1 97 ? -3.821 17.535 -7.109 1.00 66.88 97 LEU A C 1
ATOM 745 O O . LEU A 1 97 ? -3.959 16.396 -7.530 1.00 66.88 97 LEU A O 1
ATOM 749 N N . GLY A 1 98 ? -3.387 17.793 -5.869 1.00 60.91 98 GLY A N 1
ATOM 750 C CA . GLY A 1 98 ? -2.958 16.753 -4.920 1.00 60.91 98 GLY A CA 1
ATOM 751 C C . GLY A 1 98 ? -4.048 15.736 -4.548 1.00 60.91 98 GLY A C 1
ATOM 752 O O . GLY A 1 98 ? -3.740 14.579 -4.279 1.00 60.91 98 GLY A O 1
ATOM 753 N N . ARG A 1 99 ? -5.336 16.117 -4.621 1.00 62.97 99 ARG A N 1
ATOM 754 C CA . ARG A 1 99 ? -6.466 15.176 -4.449 1.00 62.97 99 ARG A CA 1
ATOM 755 C C . ARG A 1 99 ? -6.618 14.175 -5.600 1.00 62.97 99 ARG A C 1
ATOM 757 O O . ARG A 1 99 ? -7.216 13.123 -5.404 1.00 62.97 99 ARG A O 1
ATOM 764 N N . ILE A 1 100 ? -6.134 14.515 -6.797 1.00 67.81 100 ILE A N 1
ATOM 765 C CA . ILE A 1 100 ? -6.245 13.685 -8.011 1.00 67.81 100 ILE A CA 1
ATOM 766 C C . ILE A 1 100 ? -4.911 12.976 -8.281 1.00 67.81 100 ILE A C 1
ATOM 768 O O . ILE A 1 100 ? -4.872 11.774 -8.529 1.00 67.81 100 ILE A O 1
ATOM 772 N N . LEU A 1 101 ? -3.811 13.720 -8.191 1.00 70.25 101 LEU A N 1
ATOM 773 C CA . LEU A 1 101 ? -2.434 13.274 -8.350 1.00 70.25 101 LEU A CA 1
ATOM 774 C C . LEU A 1 101 ? -1.774 13.192 -6.973 1.00 70.25 101 LEU A C 1
ATOM 776 O O . LEU A 1 101 ? -1.031 14.082 -6.567 1.00 70.25 101 LEU A O 1
ATOM 780 N N . HIS A 1 102 ? -2.069 12.111 -6.252 1.00 80.88 102 HIS A N 1
ATOM 781 C CA . HIS A 1 102 ? -1.429 11.822 -4.970 1.00 80.88 102 HIS A CA 1
ATOM 782 C C . HIS A 1 102 ? 0.108 11.827 -5.127 1.00 80.88 102 HIS A C 1
ATOM 784 O O . HIS A 1 102 ? 0.596 11.291 -6.132 1.00 80.88 102 HIS A O 1
ATOM 790 N N . PRO A 1 103 ? 0.891 12.324 -4.146 1.00 83.50 103 PRO A N 1
ATOM 791 C CA . PRO A 1 103 ? 2.353 12.410 -4.251 1.00 83.50 103 PRO A CA 1
ATOM 792 C C . PRO A 1 103 ? 3.029 11.092 -4.652 1.00 83.50 103 PRO A C 1
ATOM 794 O O . PRO A 1 103 ? 3.980 11.084 -5.425 1.00 83.50 103 PRO A O 1
ATOM 797 N N . VAL A 1 104 ? 2.482 9.955 -4.210 1.00 84.56 104 VAL A N 1
ATOM 798 C CA . VAL A 1 104 ? 2.960 8.608 -4.586 1.00 84.56 104 VAL A CA 1
ATOM 799 C C . VAL A 1 104 ? 2.790 8.311 -6.082 1.00 84.56 104 VAL A C 1
ATOM 801 O O . VAL A 1 104 ? 3.662 7.684 -6.672 1.00 84.56 104 VAL A O 1
ATOM 804 N N . VAL A 1 105 ? 1.702 8.762 -6.717 1.00 86.81 105 VAL A N 1
ATOM 805 C CA . VAL A 1 105 ? 1.476 8.559 -8.163 1.00 86.81 105 VAL A CA 1
ATOM 806 C C . VAL A 1 105 ? 2.452 9.402 -8.972 1.00 86.81 105 VAL A C 1
ATOM 808 O O . VAL A 1 105 ? 3.043 8.916 -9.931 1.00 86.81 105 VAL A O 1
ATOM 811 N N . VAL A 1 106 ? 2.650 10.651 -8.555 1.00 89.06 106 VAL A N 1
ATOM 812 C CA . VAL A 1 106 ? 3.580 11.590 -9.196 1.00 89.06 106 VAL A CA 1
ATOM 813 C C . VAL A 1 106 ? 5.010 11.081 -9.063 1.00 89.06 106 VAL A C 1
ATOM 815 O O . VAL A 1 106 ? 5.722 10.986 -10.057 1.00 89.06 106 VAL A O 1
ATOM 818 N N . CYS A 1 107 ? 5.387 10.649 -7.859 1.00 90.94 107 CYS A N 1
ATOM 819 C CA . CYS A 1 107 ? 6.649 9.979 -7.579 1.00 90.94 107 CYS A CA 1
ATOM 820 C C . CYS A 1 107 ? 6.857 8.762 -8.488 1.00 90.94 107 CYS A C 1
ATOM 822 O O . CYS A 1 107 ? 7.868 8.694 -9.184 1.00 90.94 107 CYS A O 1
ATOM 824 N N . ALA A 1 108 ? 5.898 7.833 -8.544 1.00 89.62 108 ALA A N 1
ATOM 825 C CA . ALA A 1 108 ? 6.010 6.627 -9.361 1.00 89.62 108 ALA A CA 1
ATOM 826 C C . ALA A 1 108 ? 6.137 6.945 -10.861 1.00 89.62 108 ALA A C 1
ATOM 828 O O . ALA A 1 108 ? 6.977 6.356 -11.544 1.00 89.62 108 ALA A O 1
ATOM 829 N N . ALA A 1 109 ? 5.350 7.899 -11.369 1.00 91.69 109 ALA A N 1
ATOM 830 C CA . ALA A 1 109 ? 5.389 8.318 -12.767 1.00 91.69 109 ALA A CA 1
ATOM 831 C C . ALA A 1 109 ? 6.726 8.984 -13.127 1.00 91.69 109 ALA A C 1
ATOM 833 O O . ALA A 1 109 ? 7.365 8.588 -14.101 1.00 91.69 109 ALA A O 1
ATOM 834 N N . LEU A 1 110 ? 7.182 9.945 -12.316 1.00 93.12 110 LEU A N 1
ATOM 835 C CA . LEU A 1 110 ? 8.454 10.639 -12.524 1.00 93.12 110 LEU A CA 1
ATOM 836 C C . LEU A 1 110 ? 9.645 9.690 -12.403 1.00 93.12 110 LEU A C 1
ATOM 838 O O . LEU A 1 110 ? 10.553 9.752 -13.226 1.00 93.12 110 LEU A O 1
ATOM 842 N N . THR A 1 111 ? 9.624 8.776 -11.433 1.00 93.44 111 THR A N 1
ATOM 843 C CA . THR A 1 111 ? 10.677 7.764 -11.265 1.00 93.44 111 THR A CA 1
ATOM 844 C C . THR A 1 111 ? 10.733 6.834 -12.466 1.00 93.44 111 THR A C 1
ATOM 846 O O . THR A 1 111 ? 11.811 6.607 -13.003 1.00 93.44 111 THR A O 1
ATOM 849 N N . SER A 1 112 ? 9.581 6.345 -12.935 1.00 92.31 112 SER A N 1
ATOM 850 C CA . SER A 1 112 ? 9.514 5.445 -14.094 1.00 92.31 112 SER A CA 1
ATOM 851 C C . SER A 1 112 ? 9.992 6.134 -15.374 1.00 92.31 112 SER A C 1
ATOM 853 O O . SER A 1 112 ? 10.752 5.548 -16.141 1.00 92.31 112 SER A O 1
ATOM 855 N N . LEU A 1 113 ? 9.592 7.395 -15.583 1.00 94.00 113 LEU A N 1
ATOM 856 C CA . LEU A 1 113 ? 10.040 8.210 -16.712 1.00 94.00 113 LEU A CA 1
ATOM 857 C C . LEU A 1 113 ? 11.547 8.468 -16.655 1.00 94.00 113 LEU A C 1
ATOM 859 O O . LEU A 1 113 ? 12.236 8.318 -17.661 1.00 94.00 113 LEU A O 1
ATOM 863 N N . SER A 1 114 ? 12.056 8.820 -15.472 1.00 92.38 114 SER A N 1
ATOM 864 C CA . SER A 1 114 ? 13.476 9.106 -15.266 1.00 92.38 114 SER A CA 1
ATOM 865 C C . SER A 1 114 ? 14.319 7.850 -15.463 1.00 92.38 114 SER A C 1
ATOM 867 O O . SER A 1 114 ? 15.314 7.907 -16.175 1.00 92.38 114 SER A O 1
ATOM 869 N N . ALA A 1 115 ? 13.902 6.712 -14.903 1.00 92.69 115 ALA A N 1
ATOM 870 C CA . ALA A 1 115 ? 14.583 5.427 -15.054 1.00 92.69 115 ALA A CA 1
ATOM 871 C C . ALA A 1 115 ? 14.630 4.972 -16.518 1.00 92.69 115 ALA A C 1
ATOM 873 O O . ALA A 1 115 ? 15.682 4.590 -17.027 1.00 92.69 115 ALA A O 1
ATOM 874 N N . GLY A 1 116 ? 13.506 5.080 -17.232 1.00 92.31 116 GLY A N 1
ATOM 875 C CA . GLY A 1 116 ? 13.445 4.761 -18.654 1.00 92.31 116 GLY A CA 1
ATOM 876 C C . GLY A 1 116 ? 14.331 5.678 -19.505 1.00 92.31 116 GLY A C 1
ATOM 877 O O . GLY A 1 116 ? 15.090 5.191 -20.344 1.00 92.31 116 GLY A O 1
ATOM 878 N N . ALA A 1 117 ? 14.290 6.993 -19.264 1.00 92.06 117 ALA A N 1
ATOM 879 C CA . ALA A 1 117 ? 15.139 7.963 -19.956 1.00 92.06 117 ALA A CA 1
ATOM 880 C C . ALA A 1 117 ? 16.632 7.715 -19.683 1.00 92.06 117 ALA A C 1
ATOM 882 O O . ALA A 1 117 ? 17.439 7.692 -20.611 1.00 92.06 117 ALA A O 1
ATOM 883 N N . PHE A 1 118 ? 16.996 7.456 -18.429 1.00 90.94 118 PHE A N 1
ATOM 884 C CA . PHE A 1 118 ? 18.368 7.163 -18.018 1.00 90.94 118 PHE A CA 1
ATOM 885 C C . PHE A 1 118 ? 18.887 5.848 -18.620 1.00 90.94 118 PHE A C 1
ATOM 887 O O . PHE A 1 118 ? 20.012 5.790 -19.117 1.00 90.94 118 PHE A O 1
ATOM 894 N N . GLY A 1 119 ? 18.037 4.819 -18.700 1.00 89.81 119 GLY A N 1
ATOM 895 C CA . GLY A 1 119 ? 18.349 3.570 -19.398 1.00 89.81 119 GLY A CA 1
ATOM 896 C C . GLY A 1 119 ? 18.623 3.763 -20.892 1.00 89.81 119 GLY A C 1
ATOM 897 O O . GLY A 1 119 ? 19.526 3.127 -21.442 1.00 89.81 119 GLY A O 1
ATOM 898 N N . VAL A 1 120 ? 17.899 4.671 -21.559 1.00 90.88 120 VAL A N 1
ATOM 899 C CA . VAL A 1 120 ? 18.179 5.052 -22.956 1.00 90.88 120 VAL A CA 1
ATOM 900 C C . VAL A 1 120 ? 19.527 5.771 -23.070 1.00 90.88 120 VAL A C 1
ATOM 902 O O . VAL A 1 120 ? 20.310 5.418 -23.949 1.00 90.88 120 VAL A O 1
ATOM 905 N N . LEU A 1 121 ? 19.842 6.701 -22.160 1.00 88.31 121 LEU A N 1
ATOM 906 C CA . LEU A 1 121 ? 21.114 7.444 -22.159 1.00 88.31 121 LEU A CA 1
ATOM 907 C C . LEU A 1 121 ? 22.347 6.530 -22.034 1.00 88.31 121 LEU A C 1
ATOM 909 O O . LEU A 1 121 ? 23.375 6.774 -22.663 1.00 88.31 121 LEU A O 1
ATOM 913 N N . ILE A 1 122 ? 22.230 5.447 -21.265 1.00 87.69 122 ILE A N 1
ATOM 914 C CA . ILE A 1 122 ? 23.317 4.488 -20.997 1.00 87.69 122 ILE A CA 1
ATOM 915 C C . ILE A 1 122 ? 23.324 3.302 -21.993 1.00 87.69 122 ILE A C 1
ATOM 917 O O . ILE A 1 122 ? 24.125 2.361 -21.896 1.00 87.69 122 ILE A O 1
ATOM 921 N N . GLY A 1 123 ? 22.421 3.324 -22.978 1.00 85.56 123 GLY A N 1
ATOM 922 C CA . GLY A 1 123 ? 22.334 2.310 -24.031 1.00 85.56 123 GLY A CA 1
ATOM 923 C C . GLY A 1 123 ? 21.704 0.979 -23.599 1.00 85.56 123 GLY A C 1
ATOM 924 O O . GLY A 1 123 ? 21.832 -0.008 -24.317 1.00 85.56 123 GLY A O 1
ATOM 925 N N . LYS A 1 124 ? 21.020 0.921 -22.446 1.00 85.12 124 LYS A N 1
ATOM 926 C CA . LYS A 1 124 ? 20.209 -0.238 -22.007 1.00 85.12 124 LYS A CA 1
ATOM 927 C C . LYS A 1 124 ? 18.784 -0.217 -22.579 1.00 85.12 124 LYS A C 1
ATOM 929 O O . LYS A 1 124 ? 18.076 -1.222 -22.524 1.00 85.12 124 LYS A O 1
ATOM 934 N N . GLY A 1 125 ? 18.360 0.927 -23.116 1.00 89.00 125 GLY A N 1
ATOM 935 C CA . GLY A 1 125 ? 17.000 1.159 -23.594 1.00 89.00 125 GLY A CA 1
ATOM 936 C C . GLY A 1 125 ? 15.995 1.368 -22.456 1.00 89.00 125 GLY A C 1
ATOM 937 O O . GLY A 1 125 ? 16.312 1.214 -21.276 1.00 89.00 125 GLY A O 1
ATOM 938 N N . TRP A 1 126 ? 14.758 1.716 -22.820 1.00 91.50 126 TRP A N 1
ATOM 939 C CA . TRP A 1 126 ? 13.700 2.061 -21.862 1.00 91.50 126 TRP A CA 1
ATOM 940 C C . TRP A 1 126 ? 13.376 0.917 -20.895 1.00 91.50 126 TRP A C 1
ATOM 942 O O . TRP A 1 126 ? 13.394 1.095 -19.679 1.00 91.50 126 TRP A O 1
ATOM 952 N N . ALA A 1 127 ? 13.110 -0.276 -21.436 1.00 90.75 127 ALA A N 1
ATOM 953 C CA . ALA A 1 127 ? 12.767 -1.445 -20.630 1.00 90.75 127 ALA A CA 1
ATOM 954 C C . ALA A 1 127 ? 13.928 -1.864 -19.716 1.00 90.75 127 ALA A C 1
ATOM 956 O O . ALA A 1 127 ? 13.694 -2.235 -18.571 1.00 90.75 127 ALA A O 1
ATOM 957 N N . GLY A 1 128 ? 15.171 -1.751 -20.196 1.00 87.06 128 GLY A N 1
ATOM 958 C CA . GLY A 1 128 ? 16.361 -2.027 -19.396 1.00 87.06 128 GLY A CA 1
ATOM 959 C C . GLY A 1 128 ? 16.487 -1.091 -18.194 1.00 87.06 128 GLY A C 1
ATOM 960 O O . GLY A 1 128 ? 16.716 -1.572 -17.089 1.00 87.06 128 GLY A O 1
ATOM 961 N N . GLY A 1 129 ? 16.266 0.216 -18.386 1.00 88.88 129 GLY A N 1
ATOM 962 C CA . GLY A 1 129 ? 16.311 1.201 -17.298 1.00 88.88 129 GLY A CA 1
ATOM 963 C C . GLY A 1 129 ? 15.200 1.012 -16.263 1.00 88.88 129 GLY A C 1
ATOM 964 O O . GLY A 1 129 ? 15.459 1.001 -15.063 1.00 88.88 129 GLY A O 1
ATOM 965 N N . VAL A 1 130 ? 13.959 0.777 -16.708 1.00 90.69 130 VAL A N 1
ATOM 966 C CA . VAL A 1 130 ? 12.834 0.528 -15.786 1.00 90.69 130 VAL A CA 1
ATOM 967 C C . VAL A 1 130 ? 13.028 -0.781 -15.011 1.00 90.69 130 VAL A C 1
ATOM 969 O O . VAL A 1 130 ? 12.820 -0.807 -13.800 1.00 90.69 130 VAL A O 1
ATOM 972 N N . ASN A 1 131 ? 13.479 -1.854 -15.667 1.00 89.88 131 ASN A N 1
ATOM 973 C CA . ASN A 1 131 ? 13.726 -3.138 -15.002 1.00 89.88 131 ASN A CA 1
ATOM 974 C C . ASN A 1 131 ? 14.927 -3.083 -14.044 1.00 89.88 131 ASN A C 1
ATOM 976 O O . ASN A 1 131 ? 14.952 -3.813 -13.058 1.00 89.88 131 ASN A O 1
ATOM 980 N N . ALA A 1 132 ? 15.888 -2.184 -14.273 1.00 89.38 132 ALA A N 1
ATOM 981 C CA . ALA A 1 132 ? 16.996 -1.946 -13.350 1.00 89.38 132 ALA A CA 1
ATOM 982 C C . ALA A 1 132 ? 16.564 -1.263 -12.036 1.00 89.38 132 ALA A C 1
ATOM 984 O O . ALA A 1 132 ? 17.356 -1.171 -11.097 1.00 89.38 132 ALA A O 1
ATOM 985 N N . TYR A 1 133 ? 15.316 -0.788 -11.932 1.00 90.12 133 TYR A N 1
ATOM 986 C CA . TYR A 1 133 ? 14.790 -0.245 -10.681 1.00 90.12 133 TYR A CA 1
ATOM 987 C C . TYR A 1 133 ? 14.625 -1.324 -9.604 1.00 90.12 133 TYR A C 1
ATOM 989 O O . TYR A 1 133 ? 15.020 -1.104 -8.461 1.00 90.12 133 TYR A O 1
ATOM 997 N N . LEU A 1 134 ? 14.044 -2.472 -9.961 1.00 88.00 134 LEU A N 1
ATOM 998 C CA . LEU A 1 134 ? 13.786 -3.595 -9.061 1.00 88.00 134 LEU A CA 1
ATOM 999 C C . LEU A 1 134 ? 14.298 -4.873 -9.727 1.00 88.00 134 LEU A C 1
ATOM 1001 O O . LEU A 1 134 ? 13.607 -5.445 -10.568 1.00 88.00 134 LEU A O 1
ATOM 1005 N N . THR A 1 135 ? 15.502 -5.304 -9.355 1.00 85.12 135 THR A N 1
ATOM 1006 C CA . THR A 1 135 ? 16.175 -6.439 -10.003 1.00 85.12 135 THR A CA 1
ATOM 1007 C C . THR A 1 135 ? 15.910 -7.754 -9.285 1.00 85.12 135 THR A C 1
ATOM 1009 O O . THR A 1 135 ? 15.941 -8.804 -9.917 1.00 85.12 135 THR A O 1
ATOM 1012 N N . GLN A 1 136 ? 15.626 -7.709 -7.976 1.00 78.44 136 GLN A N 1
ATOM 1013 C CA . GLN A 1 136 ? 15.508 -8.887 -7.109 1.00 78.44 136 GLN A CA 1
ATOM 1014 C C . GLN A 1 136 ? 16.786 -9.751 -7.057 1.00 78.44 136 GLN A C 1
ATOM 1016 O O . GLN A 1 136 ? 16.746 -10.899 -6.612 1.00 78.44 136 GLN A O 1
ATOM 1021 N N . GLU A 1 137 ? 17.935 -9.200 -7.464 1.00 80.00 137 GLU A N 1
ATOM 1022 C CA . GLU A 1 137 ? 19.232 -9.881 -7.472 1.00 80.00 137 GLU A CA 1
ATOM 1023 C C . GLU A 1 137 ? 20.099 -9.471 -6.272 1.00 80.00 137 GLU A C 1
ATOM 1025 O O . GLU A 1 137 ? 20.098 -8.321 -5.831 1.00 80.00 137 GLU A O 1
ATOM 1030 N N . VAL A 1 138 ? 20.894 -10.408 -5.741 1.00 71.31 138 VAL A N 1
ATOM 1031 C CA . VAL A 1 138 ? 21.746 -10.153 -4.561 1.00 71.31 138 VAL A CA 1
ATOM 1032 C C . VAL A 1 138 ? 22.955 -9.271 -4.903 1.00 71.31 138 VAL A C 1
ATOM 1034 O O . VAL A 1 138 ? 23.338 -8.428 -4.092 1.00 71.31 138 VAL A O 1
ATOM 1037 N N . ASN A 1 139 ? 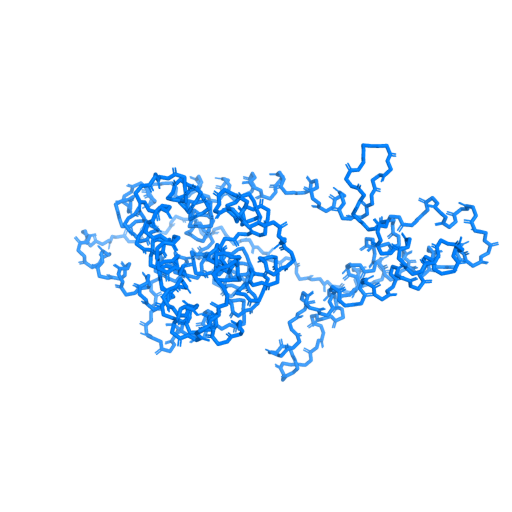23.525 -9.440 -6.100 1.00 73.50 139 ASN A N 1
ATOM 1038 C CA . ASN A 1 139 ? 24.780 -8.799 -6.515 1.00 73.50 139 ASN A CA 1
ATOM 1039 C C . ASN A 1 139 ? 24.579 -7.436 -7.203 1.00 73.50 139 ASN A C 1
ATOM 1041 O O . ASN A 1 139 ? 25.488 -6.612 -7.219 1.00 73.50 139 ASN A O 1
ATOM 1045 N N . SER A 1 140 ? 23.390 -7.192 -7.749 1.00 80.88 140 SER A N 1
ATOM 1046 C CA . SER A 1 140 ? 23.062 -6.075 -8.651 1.00 80.88 140 SER A CA 1
ATOM 1047 C C . SER A 1 140 ? 21.777 -5.400 -8.177 1.00 80.88 140 SER A C 1
ATOM 1049 O O . SER A 1 140 ? 20.764 -5.386 -8.870 1.00 80.88 140 SER A O 1
ATOM 1051 N N . ARG A 1 141 ? 21.793 -4.873 -6.950 1.00 86.31 141 ARG A N 1
ATOM 1052 C CA . ARG A 1 141 ? 20.602 -4.294 -6.308 1.00 86.31 141 ARG A CA 1
ATOM 1053 C C . ARG A 1 141 ? 20.245 -2.941 -6.920 1.00 86.31 141 ARG A C 1
ATOM 1055 O O . ARG A 1 141 ? 21.071 -2.028 -6.917 1.00 86.31 141 ARG A O 1
ATOM 1062 N N . GLY A 1 142 ? 19.008 -2.809 -7.388 1.00 90.50 142 GLY A N 1
ATOM 1063 C CA . GLY A 1 142 ? 18.440 -1.536 -7.816 1.00 90.50 142 GLY A CA 1
ATOM 1064 C C . GLY A 1 142 ? 17.963 -0.681 -6.637 1.00 90.50 142 GLY A C 1
ATOM 1065 O O . GLY A 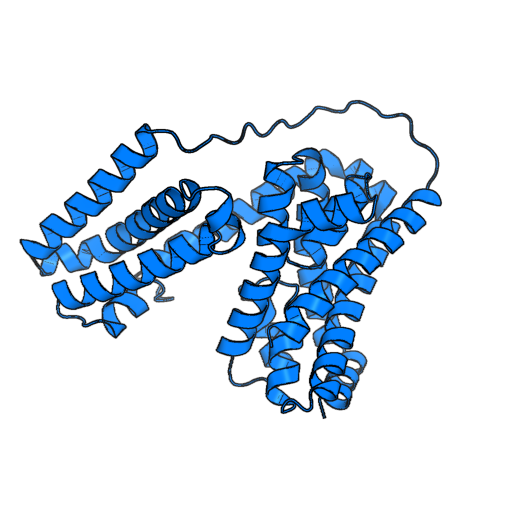1 142 ? 17.953 -1.107 -5.478 1.00 90.50 142 GLY A O 1
ATOM 1066 N N . ALA A 1 143 ? 17.508 0.539 -6.934 1.00 91.19 143 ALA A N 1
ATOM 1067 C CA . ALA A 1 143 ? 16.938 1.436 -5.923 1.00 91.19 143 ALA A CA 1
ATOM 1068 C C . ALA A 1 143 ? 15.705 0.839 -5.230 1.00 91.19 143 ALA A C 1
ATOM 1070 O O . ALA A 1 143 ? 15.526 1.010 -4.025 1.00 91.19 143 ALA A O 1
ATOM 1071 N N . GLY A 1 144 ? 14.869 0.115 -5.975 1.00 89.75 144 GLY A N 1
ATOM 1072 C CA . GLY A 1 144 ? 13.717 -0.602 -5.447 1.00 89.75 144 GLY A CA 1
ATOM 1073 C C . GLY A 1 144 ? 14.122 -1.675 -4.436 1.00 89.75 144 GLY A C 1
ATOM 1074 O O . GLY A 1 144 ? 13.494 -1.777 -3.387 1.00 89.75 144 GLY A O 1
ATOM 1075 N N . ASP A 1 145 ? 15.208 -2.415 -4.679 1.00 90.38 145 ASP A N 1
ATOM 1076 C CA . ASP A 1 145 ? 15.716 -3.431 -3.744 1.00 90.38 145 ASP A CA 1
ATOM 1077 C C . ASP A 1 145 ? 16.260 -2.804 -2.451 1.00 90.38 145 ASP A C 1
ATOM 1079 O O . ASP A 1 145 ? 16.097 -3.357 -1.357 1.00 90.38 145 ASP A O 1
ATOM 1083 N N . TRP A 1 146 ? 16.877 -1.623 -2.548 1.00 90.75 146 TRP A N 1
ATOM 1084 C CA . TRP A 1 146 ? 17.275 -0.838 -1.377 1.00 90.75 146 TRP A CA 1
ATOM 1085 C C . TRP A 1 146 ? 16.060 -0.346 -0.588 1.00 90.75 146 TRP A C 1
ATOM 1087 O O . TRP A 1 146 ? 16.017 -0.513 0.629 1.00 90.75 146 TRP A O 1
ATOM 1097 N N . LEU A 1 147 ? 15.037 0.183 -1.266 1.00 89.62 147 LEU A N 1
ATOM 1098 C CA . LEU A 1 147 ? 13.789 0.604 -0.623 1.00 89.62 147 LEU A CA 1
ATOM 1099 C C . LEU A 1 147 ? 13.072 -0.566 0.061 1.00 89.62 147 LEU A C 1
ATOM 1101 O O . LEU A 1 147 ? 12.614 -0.429 1.194 1.00 89.62 147 LEU A O 1
ATOM 1105 N N . MET A 1 148 ? 13.043 -1.741 -0.571 1.00 87.25 148 MET A N 1
ATOM 1106 C CA . MET A 1 148 ? 12.487 -2.958 0.030 1.00 87.25 148 MET A CA 1
ATOM 1107 C C . MET A 1 148 ? 13.289 -3.427 1.250 1.00 87.25 148 MET A C 1
ATOM 1109 O O . MET A 1 148 ? 12.716 -3.998 2.176 1.00 87.25 148 MET A O 1
ATOM 1113 N N . SER A 1 149 ? 14.590 -3.131 1.310 1.00 88.44 149 SER A N 1
ATOM 1114 C CA . SER A 1 149 ? 15.426 -3.444 2.478 1.00 88.44 149 SER A CA 1
ATOM 1115 C C . SER A 1 149 ? 15.039 -2.621 3.722 1.00 88.44 149 SER A C 1
ATOM 1117 O O . SER A 1 149 ? 15.226 -3.089 4.845 1.00 88.44 149 SER A O 1
ATOM 1119 N N . PHE A 1 150 ? 14.408 -1.448 3.557 1.00 88.56 150 PHE A N 1
ATOM 1120 C CA . PHE A 1 150 ? 13.854 -0.664 4.673 1.00 88.56 150 PHE A CA 1
ATOM 1121 C C . PHE A 1 150 ? 12.544 -1.221 5.243 1.00 88.56 150 PHE A C 1
ATOM 1123 O O . PHE A 1 150 ? 12.111 -0.785 6.312 1.00 88.56 150 PHE A O 1
ATOM 1130 N N . LEU A 1 151 ? 11.923 -2.211 4.592 1.00 83.56 151 LEU A N 1
ATOM 1131 C CA . LEU A 1 151 ? 10.672 -2.793 5.073 1.00 83.56 151 LEU A CA 1
ATOM 1132 C C . LEU A 1 151 ? 10.831 -3.433 6.463 1.00 83.56 151 LEU A C 1
ATOM 1134 O O . LEU A 1 151 ? 9.953 -3.275 7.305 1.00 83.56 151 LEU A O 1
ATOM 1138 N N . GLY A 1 152 ? 11.967 -4.086 6.739 1.00 85.69 152 GLY A N 1
ATOM 1139 C CA . GLY A 1 152 ? 12.273 -4.656 8.059 1.00 85.69 152 GLY A CA 1
ATOM 1140 C C . GLY A 1 152 ? 12.273 -3.604 9.180 1.00 85.69 152 GLY A C 1
ATOM 1141 O O . GLY A 1 152 ? 11.478 -3.723 10.114 1.00 85.69 152 GLY A O 1
ATOM 1142 N N . PRO A 1 153 ? 13.097 -2.542 9.086 1.00 88.56 153 PRO A N 1
ATOM 1143 C CA . PRO A 1 153 ? 13.073 -1.415 10.021 1.00 88.56 153 PRO A CA 1
ATOM 1144 C C . PRO A 1 153 ? 11.694 -0.766 10.201 1.00 88.56 153 PRO A C 1
ATOM 1146 O O . PRO A 1 153 ? 11.309 -0.455 11.328 1.00 88.56 153 PRO A O 1
ATOM 1149 N N . VAL A 1 154 ? 10.921 -0.598 9.120 1.00 83.62 154 VAL A N 1
ATOM 1150 C CA . VAL A 1 154 ? 9.550 -0.057 9.190 1.00 83.62 154 VAL A CA 1
ATOM 1151 C C . VAL A 1 154 ? 8.648 -0.961 10.034 1.00 83.62 154 VAL A C 1
ATOM 1153 O O . VAL A 1 154 ? 7.936 -0.478 10.914 1.00 83.62 154 VAL A O 1
ATOM 1156 N N . VAL A 1 155 ? 8.713 -2.278 9.827 1.00 82.69 155 VAL A N 1
ATOM 1157 C CA . VAL A 1 155 ? 7.941 -3.252 10.614 1.00 82.69 155 VAL A CA 1
ATOM 1158 C C . VAL A 1 155 ? 8.364 -3.241 12.087 1.00 82.69 155 VAL A C 1
ATOM 1160 O O . VAL A 1 155 ? 7.503 -3.278 12.967 1.00 82.69 155 VAL A O 1
ATOM 1163 N N . LEU A 1 156 ? 9.664 -3.121 12.379 1.00 85.56 156 LEU A N 1
ATOM 1164 C CA . LEU A 1 156 ? 10.159 -2.985 13.755 1.00 85.56 156 LEU A CA 1
ATOM 1165 C C . LEU A 1 156 ? 9.633 -1.708 14.428 1.00 85.56 156 LEU A C 1
ATOM 1167 O O . LEU A 1 156 ? 9.191 -1.760 15.575 1.00 85.56 156 LEU A O 1
ATOM 1171 N N . SER A 1 157 ? 9.617 -0.578 13.714 1.00 84.06 157 SER A N 1
ATOM 1172 C CA . SER A 1 157 ? 9.071 0.691 14.215 1.00 84.06 157 SER A CA 1
ATOM 1173 C C . SER A 1 157 ? 7.584 0.580 14.576 1.00 84.06 157 SER A C 1
ATOM 1175 O O . SER A 1 157 ? 7.165 1.022 15.650 1.00 84.06 157 SER A O 1
ATOM 1177 N N . PHE A 1 158 ? 6.793 -0.100 13.741 1.00 80.62 158 PHE A N 1
ATOM 1178 C CA . PHE A 1 158 ? 5.398 -0.417 14.058 1.00 80.62 158 PHE A CA 1
ATOM 1179 C C . PHE A 1 158 ? 5.273 -1.302 15.301 1.00 80.62 158 PHE A C 1
ATOM 1181 O O . PHE A 1 158 ? 4.412 -1.045 16.143 1.00 80.62 158 PHE A O 1
ATOM 1188 N N . GLY A 1 159 ? 6.161 -2.288 15.463 1.00 83.44 159 GLY A N 1
ATOM 1189 C CA . GLY A 1 159 ? 6.238 -3.120 16.665 1.00 83.44 159 GLY A CA 1
ATOM 1190 C C . GLY A 1 159 ? 6.442 -2.298 17.941 1.00 83.44 159 GLY A C 1
ATOM 1191 O O . GLY A 1 159 ? 5.729 -2.509 18.924 1.00 83.44 159 GLY A O 1
ATOM 1192 N N . PHE A 1 160 ? 7.337 -1.306 17.914 1.00 83.81 160 PHE A N 1
ATOM 1193 C CA . PHE A 1 160 ? 7.530 -0.389 19.042 1.00 83.81 160 PHE A CA 1
ATOM 1194 C C . PHE A 1 160 ? 6.278 0.448 19.338 1.00 83.81 160 PHE A C 1
ATOM 1196 O O . PHE A 1 160 ? 5.868 0.523 20.493 1.00 83.81 160 PHE A O 1
ATOM 1203 N N . SER A 1 161 ? 5.620 1.014 18.319 1.00 77.19 161 SER A N 1
ATOM 1204 C CA . SER A 1 161 ? 4.385 1.800 18.500 1.00 77.19 161 SER A CA 1
ATOM 1205 C C . SER A 1 161 ? 3.253 0.980 19.140 1.00 77.19 161 SER A C 1
ATOM 1207 O O . SER A 1 161 ? 2.571 1.438 20.061 1.00 77.19 161 SER A O 1
ATOM 1209 N N . VAL A 1 162 ? 3.100 -0.273 18.699 1.00 80.94 162 VAL A N 1
ATOM 1210 C CA . VAL A 1 162 ? 2.166 -1.254 19.273 1.00 80.94 162 VAL A CA 1
ATOM 1211 C C . VAL A 1 162 ? 2.548 -1.585 20.719 1.00 80.94 162 VAL A C 1
ATOM 1213 O O . VAL A 1 162 ? 1.688 -1.584 21.599 1.00 80.94 162 VAL A O 1
ATOM 1216 N N . PHE A 1 163 ? 3.835 -1.815 20.999 1.00 83.31 163 PHE A N 1
ATOM 1217 C CA . PHE A 1 163 ? 4.322 -2.136 22.342 1.00 83.31 163 PHE A CA 1
ATOM 1218 C C . PHE A 1 163 ? 4.087 -0.999 23.348 1.00 83.31 163 PHE A C 1
ATOM 1220 O O . PHE A 1 163 ? 3.678 -1.256 24.489 1.00 83.31 163 PHE A O 1
ATOM 1227 N N . SER A 1 164 ? 4.276 0.252 22.919 1.00 78.44 164 SER A N 1
ATOM 1228 C CA . SER A 1 164 ? 4.015 1.443 23.733 1.00 78.44 164 SER A CA 1
ATOM 1229 C C . SER A 1 164 ? 2.554 1.540 24.180 1.00 78.44 164 SER A C 1
ATOM 1231 O O . SER A 1 164 ? 2.301 1.982 25.294 1.00 78.44 164 SER A O 1
ATOM 1233 N N . ARG A 1 165 ? 1.589 1.068 23.374 1.00 78.00 165 ARG A N 1
ATOM 1234 C CA . ARG A 1 165 ? 0.150 1.067 23.719 1.00 78.00 165 ARG A CA 1
ATOM 1235 C C . ARG A 1 165 ? -0.442 -0.325 23.964 1.00 78.00 165 ARG A C 1
ATOM 1237 O O . ARG A 1 165 ? -1.660 -0.511 23.911 1.00 78.00 165 ARG A O 1
ATOM 1244 N N . ARG A 1 166 ? 0.400 -1.314 24.284 1.00 84.81 166 ARG A N 1
ATOM 1245 C CA . ARG A 1 166 ? -0.004 -2.728 24.396 1.00 84.81 166 ARG A CA 1
ATOM 1246 C C . ARG A 1 166 ? -1.124 -2.981 25.406 1.00 84.81 166 ARG A C 1
ATOM 1248 O O . ARG A 1 166 ? -1.959 -3.843 25.166 1.00 84.81 166 ARG A O 1
ATOM 1255 N N . LEU A 1 167 ? -1.175 -2.242 26.518 1.00 83.62 167 LEU A N 1
ATOM 1256 C CA . LEU A 1 167 ? -2.206 -2.433 27.548 1.00 83.62 167 LEU A CA 1
ATOM 1257 C C . LEU A 1 167 ? -3.600 -2.065 27.024 1.00 83.62 167 LEU A C 1
ATOM 1259 O O . LEU A 1 167 ? -4.546 -2.836 27.196 1.00 83.62 167 LEU A O 1
ATOM 1263 N N . VAL A 1 168 ? -3.706 -0.943 26.305 1.00 78.88 168 VAL A N 1
ATOM 1264 C CA . VAL A 1 168 ? -4.953 -0.499 25.662 1.00 78.88 168 VAL A CA 1
ATOM 1265 C C . VAL A 1 168 ? -5.394 -1.504 24.597 1.00 78.88 168 VAL A C 1
ATOM 1267 O O . VAL A 1 168 ? -6.570 -1.866 24.524 1.00 78.88 168 VAL A O 1
ATOM 1270 N N . MET A 1 169 ? -4.444 -2.029 23.819 1.00 83.38 169 MET A N 1
ATOM 1271 C CA . MET A 1 169 ? -4.710 -3.048 22.799 1.00 83.38 169 MET A CA 1
ATOM 1272 C C . MET A 1 169 ? -5.155 -4.383 23.395 1.00 83.38 169 MET A C 1
ATOM 1274 O O . MET A 1 169 ? -6.092 -4.995 22.892 1.00 83.38 169 MET A O 1
ATOM 1278 N N . LEU A 1 170 ? -4.525 -4.833 24.483 1.00 84.50 170 LEU A N 1
ATOM 1279 C CA . LEU A 1 170 ? -4.902 -6.067 25.174 1.00 84.50 170 LEU A CA 1
ATOM 1280 C C . LEU A 1 170 ? -6.299 -5.965 25.787 1.00 84.50 170 LEU A C 1
ATOM 1282 O O . LEU A 1 170 ? -7.059 -6.934 25.731 1.00 84.50 170 LEU A O 1
ATOM 1286 N N . ARG A 1 171 ? -6.666 -4.790 26.310 1.00 82.81 171 ARG A N 1
ATOM 1287 C CA . ARG A 1 171 ? -8.016 -4.517 26.817 1.00 82.81 171 ARG A CA 1
ATOM 1288 C C . ARG A 1 171 ? -9.059 -4.584 25.697 1.00 82.81 171 ARG A C 1
ATOM 1290 O O . ARG A 1 171 ? -10.080 -5.247 25.855 1.00 82.81 171 ARG A O 1
ATOM 1297 N N . HIS A 1 172 ? -8.754 -4.013 24.531 1.00 84.62 172 HIS A N 1
ATOM 1298 C CA . HIS A 1 172 ? -9.638 -3.997 23.359 1.00 84.62 172 HIS A CA 1
ATOM 1299 C C . HIS A 1 172 ? -9.431 -5.169 22.384 1.00 84.62 172 HIS A C 1
ATOM 1301 O O . HIS A 1 172 ? -9.977 -5.162 21.282 1.00 84.62 172 HIS A O 1
ATOM 1307 N N . ARG A 1 173 ? -8.693 -6.220 22.770 1.00 89.19 173 ARG A N 1
ATOM 1308 C CA . ARG A 1 173 ? -8.306 -7.324 21.866 1.00 89.19 173 ARG A CA 1
ATOM 1309 C C . ARG A 1 173 ? -9.484 -7.982 21.150 1.00 89.19 173 ARG A C 1
ATOM 1311 O O . ARG A 1 173 ? -9.360 -8.362 19.993 1.00 89.19 173 ARG A O 1
ATOM 1318 N N . ARG A 1 174 ? -10.631 -8.103 21.831 1.00 89.25 174 ARG A N 1
ATOM 1319 C CA . ARG A 1 174 ? -11.852 -8.695 21.263 1.00 89.25 174 ARG A CA 1
ATOM 1320 C C . ARG A 1 174 ? -12.443 -7.800 20.179 1.00 89.25 174 ARG A C 1
ATOM 1322 O O . ARG A 1 174 ? -12.744 -8.294 19.100 1.00 89.25 174 ARG A O 1
ATOM 1329 N N . VAL A 1 175 ? -12.538 -6.498 20.451 1.00 89.44 175 VAL A N 1
ATOM 1330 C CA . VAL A 1 175 ? -13.009 -5.490 19.491 1.00 89.44 175 VAL A CA 1
ATOM 1331 C C . VAL A 1 175 ? -12.118 -5.493 18.253 1.00 89.44 175 VAL A C 1
ATOM 1333 O O . VAL A 1 175 ? -12.612 -5.579 17.134 1.00 89.44 175 VAL A O 1
ATOM 1336 N N . ILE A 1 176 ? -10.800 -5.489 18.462 1.00 91.69 176 ILE A N 1
ATOM 1337 C CA . ILE A 1 176 ? -9.818 -5.472 17.379 1.00 91.69 176 ILE A CA 1
ATOM 1338 C C . ILE A 1 176 ? -9.903 -6.745 16.535 1.00 91.69 176 ILE A C 1
ATOM 1340 O O . ILE A 1 176 ? -9.996 -6.662 15.312 1.00 91.69 176 ILE A O 1
ATOM 1344 N N . ALA A 1 177 ? -9.927 -7.919 17.169 1.00 92.62 177 ALA A N 1
ATOM 1345 C CA . ALA A 1 177 ? -10.040 -9.187 16.459 1.00 92.62 177 ALA A CA 1
ATOM 1346 C C . ALA A 1 177 ? -11.335 -9.266 15.635 1.00 92.62 177 ALA A C 1
ATOM 1348 O O . ALA A 1 177 ? -11.285 -9.602 14.453 1.00 92.62 177 ALA A O 1
ATOM 1349 N N . MET A 1 178 ? -12.483 -8.900 16.220 1.00 92.81 178 MET A N 1
ATOM 1350 C CA . MET A 1 178 ? -13.761 -8.908 15.502 1.00 92.81 178 MET A CA 1
ATOM 1351 C C . MET A 1 178 ? -13.769 -7.926 14.331 1.00 92.81 178 MET A C 1
ATOM 1353 O O . MET A 1 178 ? -14.199 -8.298 13.239 1.00 92.81 178 MET A O 1
ATOM 1357 N N . ALA A 1 179 ? -13.269 -6.704 14.529 1.00 93.38 179 ALA A N 1
ATOM 1358 C CA . ALA A 1 179 ? -13.197 -5.695 13.480 1.00 93.38 179 ALA A CA 1
ATOM 1359 C C . ALA A 1 179 ? -12.359 -6.176 12.292 1.00 93.38 179 ALA A C 1
ATOM 1361 O O . ALA A 1 179 ? -12.804 -6.091 11.152 1.00 93.38 179 ALA A O 1
ATOM 1362 N N . ILE A 1 180 ? -11.182 -6.746 12.551 1.00 94.75 180 ILE A N 1
ATOM 1363 C CA . ILE A 1 180 ? -10.244 -7.161 11.504 1.00 94.75 180 ILE A CA 1
ATOM 1364 C C . ILE A 1 180 ? -10.733 -8.398 10.755 1.00 94.75 180 ILE A C 1
ATOM 1366 O O . ILE A 1 180 ? -1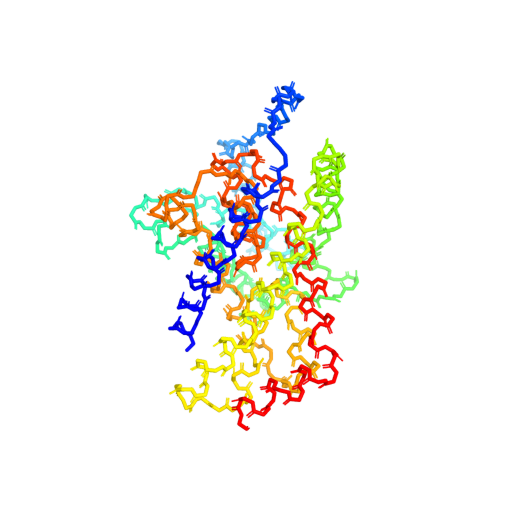0.650 -8.435 9.525 1.00 94.75 180 ILE A O 1
ATOM 1370 N N . VAL A 1 181 ? -11.268 -9.394 11.467 1.00 95.00 181 VAL A N 1
ATOM 1371 C CA . VAL A 1 181 ? -11.839 -10.597 10.844 1.00 95.00 181 VAL A CA 1
ATOM 1372 C C . VAL A 1 181 ? -13.039 -10.228 9.982 1.00 95.00 181 VAL A C 1
ATOM 1374 O O . VAL A 1 181 ? -13.093 -10.621 8.817 1.00 95.00 181 VAL A O 1
ATOM 1377 N N . THR A 1 182 ? -13.954 -9.415 10.517 1.00 94.56 182 THR A N 1
ATOM 1378 C CA . THR A 1 182 ? -15.153 -8.981 9.789 1.00 94.56 182 THR A CA 1
ATOM 1379 C C . THR A 1 182 ? -14.783 -8.139 8.575 1.00 94.56 182 THR A C 1
ATOM 1381 O O . THR A 1 182 ? -15.279 -8.400 7.485 1.00 94.56 182 THR A O 1
ATOM 1384 N N . CYS A 1 183 ? -13.853 -7.194 8.729 1.00 94.56 183 CYS A N 1
ATOM 1385 C CA . CYS A 1 183 ? -13.332 -6.374 7.638 1.00 94.56 183 CYS A CA 1
ATOM 1386 C C . CYS A 1 183 ? -12.687 -7.223 6.535 1.00 94.56 183 CYS A C 1
ATOM 1388 O O . CYS A 1 183 ? -12.973 -7.037 5.356 1.00 94.56 183 CYS A O 1
ATOM 1390 N N . SER A 1 184 ? -11.822 -8.173 6.896 1.00 95.50 184 SER A N 1
ATOM 1391 C CA . SER A 1 184 ? -11.107 -9.003 5.917 1.00 95.50 184 SER A CA 1
ATOM 1392 C C . SER A 1 184 ? -12.077 -9.903 5.145 1.00 95.50 184 SER A C 1
ATOM 1394 O O . SER A 1 184 ? -12.062 -9.914 3.915 1.00 95.50 184 SER A O 1
ATOM 1396 N N . LEU A 1 185 ? -12.982 -10.591 5.853 1.00 95.69 185 LEU A N 1
ATOM 1397 C CA . LEU A 1 185 ? -14.030 -11.414 5.242 1.00 95.69 185 LEU A CA 1
ATOM 1398 C C . LEU A 1 185 ? -14.948 -10.589 4.340 1.00 95.69 185 LEU A C 1
ATOM 1400 O O . LEU A 1 185 ? -15.175 -10.952 3.185 1.00 95.69 185 LEU A O 1
ATOM 1404 N N . PHE A 1 186 ? -15.458 -9.468 4.854 1.00 96.19 186 PHE A N 1
ATOM 1405 C CA . PHE A 1 186 ? -16.355 -8.601 4.107 1.00 96.19 186 PHE A CA 1
ATOM 1406 C C . PHE A 1 186 ? -15.668 -8.033 2.868 1.00 96.19 186 PHE A C 1
ATOM 1408 O O . PHE A 1 186 ? -16.255 -8.064 1.791 1.00 96.19 186 PHE A O 1
ATOM 1415 N N . SER A 1 187 ? -14.418 -7.578 2.973 1.00 95.31 187 SER A N 1
ATOM 1416 C CA . SER A 1 187 ? -13.632 -7.092 1.835 1.00 95.31 187 SER A CA 1
ATOM 1417 C C . SER A 1 187 ? -13.530 -8.142 0.729 1.00 95.31 187 SER A C 1
ATOM 1419 O O . SER A 1 187 ? -13.846 -7.842 -0.424 1.00 95.31 187 SER A O 1
ATOM 1421 N N . MET A 1 188 ? -13.167 -9.383 1.070 1.00 95.31 188 MET A N 1
ATOM 1422 C CA . MET A 1 188 ? -13.004 -10.460 0.089 1.00 95.31 188 MET A CA 1
ATOM 1423 C C . MET A 1 188 ? -14.337 -10.841 -0.571 1.00 95.31 188 MET A C 1
ATOM 1425 O O . MET A 1 188 ? -14.426 -10.884 -1.799 1.00 95.31 188 MET A O 1
ATOM 1429 N N . ILE A 1 189 ? -15.384 -11.065 0.231 1.00 95.31 189 ILE A N 1
ATOM 1430 C CA . ILE A 1 189 ? -16.703 -11.498 -0.256 1.00 95.31 189 ILE A CA 1
ATOM 1431 C C . ILE A 1 189 ? -17.382 -10.385 -1.060 1.00 95.31 189 ILE A C 1
ATOM 1433 O O . ILE A 1 189 ? -17.869 -10.639 -2.161 1.00 95.31 189 ILE A O 1
ATOM 1437 N N . SER A 1 190 ? -17.391 -9.148 -0.553 1.00 95.00 190 SER A N 1
ATOM 1438 C CA . SER A 1 190 ? -18.005 -8.008 -1.251 1.00 95.00 190 SER A CA 1
ATOM 1439 C C . SER A 1 190 ? -17.319 -7.730 -2.586 1.00 95.00 190 SER A C 1
ATOM 1441 O O . SER A 1 190 ? -17.992 -7.471 -3.580 1.00 95.00 190 SER A O 1
ATOM 1443 N N . THR A 1 191 ? -15.990 -7.852 -2.638 1.00 95.00 191 THR A N 1
ATOM 1444 C CA . THR A 1 191 ? -15.215 -7.680 -3.871 1.00 95.00 191 THR A CA 1
ATOM 1445 C C . THR A 1 191 ? -15.516 -8.793 -4.876 1.00 95.00 191 THR A C 1
ATOM 1447 O O . THR A 1 191 ? -15.722 -8.500 -6.055 1.00 95.00 191 THR A O 1
ATOM 1450 N N . ALA A 1 192 ? -15.601 -10.050 -4.425 1.00 94.62 192 ALA A N 1
ATOM 1451 C CA . ALA A 1 192 ? -15.973 -11.174 -5.282 1.00 94.62 192 ALA A CA 1
ATOM 1452 C C . ALA A 1 192 ? -17.394 -11.010 -5.851 1.00 94.62 192 ALA A C 1
ATOM 1454 O O . ALA A 1 192 ? -17.605 -11.137 -7.058 1.00 94.62 192 ALA A O 1
ATOM 1455 N N . LEU A 1 193 ? -18.357 -10.646 -4.997 1.00 94.62 193 LEU A N 1
ATOM 1456 C CA . LEU A 1 193 ? -19.751 -10.444 -5.386 1.00 94.62 193 LEU A CA 1
ATOM 1457 C C . LEU A 1 193 ? -19.904 -9.270 -6.359 1.00 94.62 193 LEU A C 1
ATOM 1459 O O . LEU A 1 193 ? -20.543 -9.414 -7.397 1.00 94.62 193 LEU A O 1
ATOM 1463 N N . ALA A 1 194 ? -19.274 -8.129 -6.070 1.00 93.62 194 ALA A N 1
ATOM 1464 C CA . ALA A 1 194 ? -19.269 -6.977 -6.969 1.00 93.62 194 ALA A CA 1
ATOM 1465 C C . ALA A 1 194 ? -18.633 -7.314 -8.326 1.00 93.62 194 ALA A C 1
ATOM 1467 O O . ALA A 1 194 ? -19.101 -6.847 -9.363 1.00 93.62 194 ALA A O 1
ATOM 1468 N N . GLY A 1 195 ? -17.595 -8.154 -8.331 1.00 92.06 195 GLY A N 1
ATOM 1469 C CA . GLY A 1 195 ? -16.981 -8.657 -9.554 1.00 92.06 195 GLY A CA 1
ATOM 1470 C C . GLY A 1 195 ? -17.946 -9.465 -10.420 1.00 92.06 195 GLY A C 1
ATOM 1471 O O . GLY A 1 195 ? -18.061 -9.199 -11.617 1.00 92.06 195 GLY A O 1
ATOM 1472 N N . ARG A 1 196 ? -18.691 -10.388 -9.804 1.00 91.19 196 ARG A N 1
ATOM 1473 C CA . ARG A 1 196 ? -19.724 -11.185 -10.481 1.00 91.19 196 ARG A CA 1
ATOM 1474 C C . ARG A 1 196 ? -20.901 -10.350 -10.970 1.00 91.19 196 ARG A C 1
ATOM 1476 O O . ARG A 1 196 ? -21.359 -10.559 -12.087 1.00 91.19 196 ARG A O 1
ATOM 1483 N N . LEU A 1 197 ? -21.371 -9.392 -10.171 1.00 92.56 197 LEU A N 1
ATOM 1484 C CA . LEU A 1 197 ? -22.464 -8.493 -10.561 1.00 92.56 197 LEU A CA 1
ATOM 1485 C C . LEU A 1 197 ? -22.105 -7.633 -11.779 1.00 92.56 197 LEU A C 1
ATOM 1487 O O . LEU A 1 197 ? -22.976 -7.300 -12.575 1.00 92.56 197 LEU A O 1
ATOM 1491 N N . LEU A 1 198 ? -20.822 -7.310 -11.950 1.00 92.19 198 LEU A N 1
ATOM 1492 C CA . LEU A 1 198 ? -20.305 -6.605 -13.124 1.00 92.19 198 LEU A CA 1
ATOM 1493 C C . LEU A 1 198 ? -19.908 -7.544 -14.276 1.00 92.19 198 LEU A C 1
ATOM 1495 O O . LEU A 1 198 ? -19.254 -7.093 -15.215 1.00 92.19 198 LEU A O 1
ATOM 1499 N N . ALA A 1 199 ? -20.272 -8.829 -14.197 1.00 91.19 199 ALA A N 1
ATOM 1500 C CA . ALA A 1 199 ? -19.986 -9.856 -15.198 1.00 91.19 199 ALA A CA 1
ATOM 1501 C C . ALA A 1 199 ? -18.499 -9.927 -15.606 1.00 91.19 199 ALA A C 1
ATOM 1503 O O . ALA A 1 199 ? -18.162 -10.181 -16.764 1.00 91.19 199 ALA A O 1
ATOM 1504 N N . LEU A 1 200 ? -17.587 -9.683 -14.658 1.00 90.44 200 LEU A N 1
ATOM 1505 C CA . LEU A 1 200 ? -16.156 -9.816 -14.909 1.00 90.44 200 LEU A CA 1
ATOM 1506 C C . LEU A 1 200 ? -15.763 -11.285 -15.021 1.00 90.44 200 LEU A C 1
ATOM 1508 O O . LEU A 1 200 ? -16.295 -12.146 -14.326 1.00 90.44 200 LEU A O 1
ATOM 1512 N N . HIS A 1 201 ? -14.752 -11.550 -15.846 1.00 91.88 201 HIS A N 1
ATOM 1513 C CA . HIS A 1 201 ? -14.174 -12.882 -15.945 1.00 91.88 201 HIS A CA 1
ATOM 1514 C C . HIS A 1 201 ? -13.668 -13.353 -14.559 1.00 91.88 201 HIS A C 1
ATOM 1516 O O . HIS A 1 201 ? -12.957 -12.585 -13.898 1.00 91.88 201 HIS A O 1
ATOM 1522 N N . PRO A 1 202 ? -13.933 -14.604 -14.136 1.00 91.25 202 PRO A N 1
ATOM 1523 C CA . PRO A 1 202 ? -13.652 -15.086 -12.774 1.00 91.25 202 PRO A CA 1
ATOM 1524 C C . PRO A 1 202 ? -12.207 -14.860 -12.318 1.00 91.25 202 PRO A C 1
ATOM 1526 O O . PRO A 1 202 ? -11.943 -14.414 -11.202 1.00 91.25 202 PRO A O 1
ATOM 1529 N N . LYS A 1 203 ? -11.247 -15.062 -13.229 1.00 91.69 203 LYS A N 1
ATOM 1530 C CA . LYS A 1 203 ? -9.818 -14.790 -12.980 1.00 91.69 203 LYS A CA 1
ATOM 1531 C C . LYS A 1 203 ? -9.537 -13.332 -12.595 1.00 91.69 203 LYS A C 1
ATOM 1533 O O . LYS A 1 203 ? -8.690 -13.087 -11.743 1.00 91.69 203 LYS A O 1
ATOM 1538 N N . PHE A 1 204 ? -10.234 -12.364 -13.195 1.00 92.50 204 PHE A N 1
ATOM 1539 C CA . PHE A 1 204 ? -10.088 -10.948 -12.844 1.00 92.50 204 PHE A CA 1
ATOM 1540 C C . PHE A 1 204 ? -10.764 -10.618 -11.520 1.00 92.50 204 PHE A C 1
ATOM 1542 O O . PHE A 1 204 ? -10.238 -9.808 -10.764 1.00 92.50 204 PHE A O 1
ATOM 1549 N N . VAL A 1 205 ? -11.890 -11.265 -11.215 1.00 94.38 205 VAL A N 1
ATOM 1550 C CA . VAL A 1 205 ? -12.547 -11.124 -9.912 1.00 94.38 205 VAL A CA 1
ATOM 1551 C C . VAL A 1 205 ? -11.599 -11.578 -8.804 1.00 94.38 205 VAL A C 1
ATOM 1553 O O . VAL A 1 205 ? -11.275 -10.786 -7.920 1.00 94.38 205 VAL A O 1
ATOM 1556 N N . LEU A 1 206 ? -11.070 -12.802 -8.905 1.00 94.50 206 LEU A N 1
ATOM 1557 C CA . LEU A 1 206 ? -10.121 -13.365 -7.938 1.00 94.50 206 LEU A CA 1
ATOM 1558 C C . LEU A 1 206 ? -8.832 -12.539 -7.822 1.00 94.50 206 LEU A C 1
ATOM 1560 O O . LEU A 1 206 ? -8.289 -12.409 -6.728 1.00 94.50 206 LEU A O 1
ATOM 1564 N N . ALA A 1 207 ? -8.377 -11.914 -8.913 1.00 95.06 207 ALA A N 1
ATOM 1565 C CA . ALA A 1 207 ? -7.222 -11.017 -8.886 1.00 95.06 207 ALA A CA 1
ATOM 1566 C C . ALA A 1 207 ? -7.454 -9.755 -8.035 1.00 95.06 207 ALA A C 1
ATOM 1568 O O . ALA A 1 207 ? -6.498 -9.232 -7.466 1.00 95.06 207 ALA A O 1
ATOM 1569 N N . ILE A 1 208 ? -8.695 -9.262 -7.941 1.00 95.38 208 ILE A N 1
ATOM 1570 C CA . ILE A 1 208 ? -9.051 -8.038 -7.201 1.00 95.38 208 ILE A CA 1
ATOM 1571 C C . ILE A 1 208 ? -9.397 -8.349 -5.733 1.00 95.38 208 ILE A C 1
ATOM 1573 O O . ILE A 1 208 ? -9.277 -7.467 -4.888 1.00 95.38 208 ILE A O 1
ATOM 1577 N N . VAL A 1 209 ? -9.784 -9.586 -5.397 1.00 95.50 209 VAL A N 1
ATOM 1578 C CA . VAL A 1 209 ? -10.188 -9.999 -4.034 1.00 95.50 209 VAL A CA 1
ATOM 1579 C C . VAL A 1 209 ? -9.244 -9.505 -2.921 1.00 95.50 209 VAL A C 1
ATOM 1581 O O . VAL A 1 209 ? -9.747 -8.905 -1.970 1.00 95.50 209 VAL A O 1
ATOM 1584 N N . PRO A 1 210 ? -7.906 -9.663 -3.000 1.00 95.06 210 PRO A N 1
ATOM 1585 C CA . PRO A 1 210 ? -7.005 -9.230 -1.928 1.00 95.06 210 PRO A CA 1
ATOM 1586 C C . PRO A 1 210 ? -6.636 -7.731 -1.980 1.00 95.06 210 PRO A C 1
ATOM 1588 O O . PRO A 1 210 ? -5.550 -7.343 -1.558 1.00 95.06 210 PRO A O 1
ATOM 1591 N N . ARG A 1 211 ? -7.517 -6.855 -2.482 1.00 94.38 211 ARG A N 1
ATOM 1592 C CA . ARG A 1 211 ? -7.229 -5.417 -2.672 1.00 94.38 211 ARG A CA 1
ATOM 1593 C C . ARG A 1 211 ? -6.967 -4.608 -1.392 1.00 94.38 211 ARG A C 1
ATOM 1595 O O . ARG A 1 211 ? -6.408 -3.522 -1.479 1.00 94.38 211 ARG A O 1
ATOM 1602 N N . SER A 1 212 ? -7.418 -5.074 -0.225 1.00 92.38 212 SER A N 1
ATOM 1603 C CA . SER A 1 212 ? -7.345 -4.318 1.040 1.00 92.38 212 SER A CA 1
ATOM 1604 C C . SER A 1 212 ? -6.063 -4.555 1.844 1.00 92.38 212 SER A C 1
ATOM 1606 O O . SER A 1 212 ? -5.884 -3.931 2.885 1.00 92.38 212 SER A O 1
ATOM 1608 N N . VAL A 1 213 ? -5.172 -5.434 1.377 1.00 93.25 213 VAL A N 1
ATOM 1609 C CA . VAL A 1 213 ? -3.843 -5.675 1.967 1.00 93.25 213 VAL A CA 1
ATOM 1610 C C . VAL A 1 213 ? -2.747 -5.124 1.055 1.00 93.25 213 VAL A C 1
ATOM 1612 O O . VAL A 1 213 ? -3.035 -4.635 -0.030 1.00 93.25 213 VAL A O 1
ATOM 1615 N N . THR A 1 214 ? -1.481 -5.158 1.473 1.00 91.62 214 THR A N 1
ATOM 1616 C CA . THR A 1 214 ? -0.373 -4.639 0.654 1.00 91.62 214 THR A CA 1
ATOM 1617 C C . THR A 1 214 ? -0.001 -5.555 -0.494 1.00 91.62 214 THR A C 1
ATOM 1619 O O . THR A 1 214 ? -0.183 -6.764 -0.412 1.00 91.62 214 THR A O 1
ATOM 1622 N N . VAL A 1 215 ? 0.591 -4.983 -1.548 1.00 91.44 215 VAL A N 1
ATOM 1623 C CA . VAL A 1 215 ? 0.959 -5.711 -2.774 1.00 91.44 215 VAL A CA 1
ATOM 1624 C C . VAL A 1 215 ? 1.790 -6.953 -2.449 1.00 91.44 215 VAL A C 1
ATOM 1626 O O . VAL A 1 215 ? 1.442 -8.040 -2.895 1.00 91.44 215 VAL A O 1
ATOM 1629 N N . ALA A 1 216 ? 2.813 -6.823 -1.597 1.00 85.38 216 ALA A N 1
ATOM 1630 C CA . ALA A 1 216 ? 3.684 -7.934 -1.202 1.00 85.38 216 ALA A CA 1
ATOM 1631 C C . ALA A 1 216 ? 2.927 -9.147 -0.624 1.00 85.38 216 ALA A C 1
ATOM 1633 O O . ALA A 1 216 ? 3.392 -10.274 -0.750 1.00 85.38 216 ALA A O 1
ATOM 1634 N N . LEU A 1 217 ? 1.755 -8.926 -0.024 1.00 89.75 217 LEU A N 1
ATOM 1635 C CA . LEU A 1 217 ? 0.917 -9.970 0.568 1.00 89.75 217 LEU A CA 1
ATOM 1636 C C . LEU A 1 217 ? -0.262 -10.355 -0.328 1.00 89.75 217 LEU A C 1
ATOM 1638 O O . LEU A 1 217 ? -0.655 -11.517 -0.378 1.00 89.75 217 LEU A O 1
ATOM 1642 N N . ALA A 1 218 ? -0.803 -9.401 -1.082 1.00 93.69 218 ALA A N 1
ATOM 1643 C CA . ALA A 1 218 ? -1.883 -9.635 -2.024 1.00 93.69 218 ALA A CA 1
ATOM 1644 C C . ALA A 1 218 ? -1.463 -10.569 -3.162 1.00 93.69 218 ALA A C 1
ATOM 1646 O O . ALA A 1 218 ? -2.276 -11.375 -3.607 1.00 93.69 218 ALA A O 1
ATOM 1647 N N . LEU A 1 219 ? -0.211 -10.473 -3.629 1.00 94.06 219 LEU A N 1
ATOM 1648 C CA . LEU A 1 219 ? 0.276 -11.296 -4.735 1.00 94.06 219 LEU A CA 1
ATOM 1649 C C . LEU A 1 219 ? 0.274 -12.801 -4.386 1.00 94.06 219 LEU A C 1
ATOM 1651 O O . LEU A 1 219 ? -0.381 -13.547 -5.115 1.00 94.06 219 LEU A O 1
ATOM 1655 N N . PRO A 1 220 ? 0.874 -13.265 -3.266 1.00 91.56 220 PRO A N 1
ATOM 1656 C CA . PRO A 1 220 ? 0.745 -14.661 -2.837 1.00 91.56 220 PRO A CA 1
ATOM 1657 C C . PRO A 1 220 ? -0.702 -15.112 -2.597 1.00 91.56 220 PRO A C 1
ATOM 1659 O O . PRO A 1 220 ? -1.057 -16.240 -2.937 1.00 91.56 220 PRO A O 1
ATOM 1662 N N . ILE A 1 221 ? -1.560 -14.240 -2.049 1.00 93.62 221 ILE A N 1
ATOM 1663 C CA . ILE A 1 221 ? -2.987 -14.552 -1.855 1.00 93.62 221 ILE A CA 1
ATOM 1664 C C . ILE A 1 221 ? -3.688 -14.764 -3.204 1.00 93.62 221 ILE A C 1
ATOM 1666 O O . ILE A 1 221 ? -4.435 -15.720 -3.375 1.00 93.62 221 ILE A O 1
ATOM 1670 N N . ALA A 1 222 ? -3.444 -13.904 -4.192 1.00 94.56 222 ALA A N 1
ATOM 1671 C CA . ALA A 1 222 ? -4.014 -14.074 -5.524 1.00 94.56 222 ALA A CA 1
ATOM 1672 C C . ALA A 1 222 ? -3.526 -15.378 -6.182 1.00 94.56 222 ALA A C 1
ATOM 1674 O O . ALA A 1 222 ? -4.321 -16.099 -6.788 1.00 94.56 222 ALA A O 1
ATOM 1675 N N . GLN A 1 223 ? -2.246 -15.727 -6.013 1.00 93.75 223 GLN A N 1
ATOM 1676 C CA . GLN A 1 223 ? -1.697 -16.996 -6.501 1.00 93.75 223 GLN A CA 1
ATOM 1677 C C . GLN A 1 223 ? -2.374 -18.207 -5.849 1.00 93.75 223 GLN A C 1
ATOM 1679 O O . GLN A 1 223 ? -2.741 -19.145 -6.559 1.00 93.75 223 GLN A O 1
ATOM 1684 N N . SER A 1 224 ? -2.608 -18.191 -4.530 1.00 91.31 224 SER A N 1
ATOM 1685 C CA . SER A 1 224 ? -3.302 -19.295 -3.845 1.00 91.31 224 SER A CA 1
ATOM 1686 C C . SER A 1 224 ? -4.759 -19.448 -4.303 1.00 91.31 224 SER A C 1
ATOM 1688 O O . SER A 1 224 ? -5.294 -20.560 -4.341 1.00 91.31 224 SER A O 1
ATOM 1690 N N . LEU A 1 225 ? -5.384 -18.357 -4.757 1.00 91.44 225 LEU A N 1
ATOM 1691 C CA . LEU A 1 225 ? -6.702 -18.355 -5.396 1.00 91.44 225 LEU A CA 1
ATOM 1692 C C . LEU A 1 225 ? -6.682 -18.802 -6.875 1.00 91.44 225 LEU A C 1
ATOM 1694 O O . LEU A 1 225 ? -7.743 -18.897 -7.485 1.00 91.44 225 LEU A O 1
ATOM 1698 N N . GLY A 1 226 ? -5.520 -19.128 -7.453 1.00 88.06 226 GLY A N 1
ATOM 1699 C CA . GLY A 1 226 ? -5.390 -19.622 -8.832 1.00 88.06 226 GLY A CA 1
ATOM 1700 C C . GLY A 1 226 ? -5.222 -18.530 -9.896 1.00 88.06 226 GLY A C 1
ATOM 1701 O O . GLY A 1 226 ? -5.427 -18.785 -11.084 1.00 88.06 226 GLY A O 1
ATOM 1702 N N . VAL A 1 227 ? -4.860 -17.307 -9.498 1.00 92.00 227 VAL A N 1
ATOM 1703 C CA . VAL A 1 227 ? -4.590 -16.196 -10.421 1.00 92.00 227 VAL A CA 1
ATOM 1704 C C . VAL A 1 227 ? -3.176 -16.322 -10.990 1.00 92.00 227 VAL A C 1
ATOM 1706 O O . VAL A 1 227 ? -2.195 -16.300 -10.252 1.00 92.00 227 VAL A O 1
ATOM 1709 N N . SER A 1 228 ? -3.063 -16.405 -12.318 1.00 82.50 228 SER A N 1
ATOM 1710 C CA . SER A 1 228 ? -1.773 -16.490 -13.016 1.00 82.50 228 SER A CA 1
ATOM 1711 C C . SER A 1 228 ? -1.145 -15.122 -13.316 1.00 82.50 228 SER A C 1
ATOM 1713 O O . SER A 1 228 ? 0.074 -14.997 -13.340 1.00 82.50 228 SER A O 1
ATOM 1715 N N . SER A 1 229 ? -1.959 -14.084 -13.542 1.00 84.81 229 SER A N 1
ATOM 1716 C CA . SER A 1 229 ? -1.498 -12.731 -13.879 1.00 84.81 229 SER A CA 1
ATOM 1717 C C . SER A 1 229 ? -1.656 -11.768 -12.700 1.00 84.81 229 SER A C 1
ATOM 1719 O O . SER A 1 229 ? -2.765 -11.356 -12.360 1.00 84.81 229 SER A O 1
ATOM 1721 N N . LEU A 1 230 ? -0.533 -11.360 -12.120 1.00 90.62 230 LEU A N 1
ATOM 1722 C CA . LEU A 1 230 ? -0.451 -10.507 -10.931 1.00 90.62 230 LEU A CA 1
ATOM 1723 C C . LEU A 1 230 ? -0.527 -8.975 -11.130 1.00 90.62 230 LEU A C 1
ATOM 1725 O O . LEU A 1 230 ? -0.830 -8.291 -10.149 1.00 90.62 230 LEU A O 1
ATOM 1729 N N . PRO A 1 231 ? -0.327 -8.388 -12.333 1.00 91.81 231 PRO A N 1
ATOM 1730 C CA . PRO A 1 231 ? -0.394 -6.930 -12.496 1.00 91.81 231 PRO A CA 1
ATOM 1731 C C . PRO A 1 231 ? -1.740 -6.316 -12.091 1.00 91.81 231 PRO A C 1
ATOM 1733 O O . PRO A 1 231 ? -1.778 -5.235 -11.507 1.00 91.81 231 PRO A O 1
ATOM 1736 N N . ILE A 1 232 ? -2.847 -7.020 -12.349 1.00 92.88 232 ILE A N 1
ATOM 1737 C CA . ILE A 1 232 ? -4.197 -6.562 -11.981 1.00 92.88 232 ILE A CA 1
ATOM 1738 C C . ILE A 1 232 ? -4.350 -6.519 -10.460 1.00 92.88 232 ILE A C 1
ATOM 1740 O O . ILE A 1 232 ? -4.898 -5.556 -9.929 1.00 92.88 232 ILE A O 1
ATOM 1744 N N . THR A 1 233 ? -3.818 -7.520 -9.756 1.00 95.06 233 THR A N 1
ATOM 1745 C CA . THR A 1 233 ? -3.799 -7.552 -8.291 1.00 95.06 233 THR A CA 1
ATOM 1746 C C . THR A 1 233 ? -3.008 -6.381 -7.727 1.00 95.06 233 THR A C 1
ATOM 1748 O O . THR A 1 233 ? -3.528 -5.640 -6.894 1.00 95.06 233 THR A O 1
ATOM 1751 N N . ALA A 1 234 ? -1.785 -6.157 -8.217 1.00 92.94 234 ALA A N 1
ATOM 1752 C CA . ALA A 1 234 ? -0.964 -5.028 -7.784 1.00 92.94 234 ALA A CA 1
ATOM 1753 C C . ALA A 1 234 ? -1.668 -3.683 -8.040 1.00 92.94 234 ALA A C 1
ATOM 1755 O O . ALA A 1 234 ? -1.744 -2.844 -7.142 1.00 92.94 234 ALA A O 1
ATOM 1756 N N . GLY A 1 235 ? -2.251 -3.501 -9.229 1.00 93.25 235 GLY A N 1
ATOM 1757 C CA . GLY A 1 235 ? -2.989 -2.290 -9.587 1.00 93.25 235 GLY A CA 1
ATOM 1758 C C . GLY A 1 235 ? -4.224 -2.051 -8.713 1.00 93.25 235 GLY A C 1
ATOM 1759 O O . GLY A 1 235 ? -4.446 -0.930 -8.259 1.00 93.25 235 GLY A O 1
ATOM 1760 N N . ALA A 1 236 ? -5.009 -3.093 -8.426 1.00 94.81 236 ALA A N 1
ATOM 1761 C CA . ALA A 1 236 ? -6.191 -2.995 -7.569 1.00 94.81 236 ALA A CA 1
ATOM 1762 C C . ALA A 1 236 ? -5.839 -2.624 -6.120 1.00 94.81 236 ALA A C 1
ATOM 1764 O O . ALA A 1 236 ? -6.533 -1.807 -5.507 1.00 94.81 236 ALA A O 1
ATOM 1765 N N . VAL A 1 237 ? -4.754 -3.191 -5.590 1.00 95.44 237 VAL A N 1
ATOM 1766 C CA . VAL A 1 237 ? -4.230 -2.859 -4.261 1.00 95.44 237 VAL A CA 1
ATOM 1767 C C . VAL A 1 237 ? -3.772 -1.407 -4.207 1.00 95.44 237 VAL A C 1
ATOM 1769 O O . VAL A 1 237 ? -4.262 -0.646 -3.379 1.00 95.44 237 VAL A O 1
ATOM 1772 N N . VAL A 1 238 ? -2.894 -0.989 -5.126 1.00 92.69 238 VAL A N 1
ATOM 1773 C CA . VAL A 1 238 ? -2.379 0.390 -5.162 1.00 92.69 238 VAL A CA 1
ATOM 1774 C C . VAL A 1 238 ? -3.526 1.391 -5.271 1.00 92.69 238 VAL A C 1
ATOM 1776 O O . VAL A 1 238 ? -3.558 2.371 -4.530 1.00 92.69 238 VAL A O 1
ATOM 1779 N N . LEU A 1 239 ? -4.508 1.120 -6.133 1.00 93.19 239 LEU A N 1
ATOM 1780 C CA . LEU A 1 239 ? -5.690 1.964 -6.272 1.00 93.19 239 LEU A CA 1
ATOM 1781 C C . LEU A 1 239 ? -6.491 2.054 -4.966 1.00 93.19 239 LEU A C 1
ATOM 1783 O O . LEU A 1 239 ? -6.892 3.147 -4.574 1.00 93.19 239 LEU A O 1
ATOM 1787 N N . THR A 1 240 ? -6.683 0.932 -4.266 1.00 95.06 240 THR A N 1
ATOM 1788 C CA . THR A 1 240 ? -7.369 0.909 -2.964 1.00 95.06 240 THR A CA 1
ATOM 1789 C C . THR A 1 240 ? -6.616 1.751 -1.937 1.00 95.06 240 THR A C 1
ATOM 1791 O O . THR A 1 240 ? -7.224 2.579 -1.260 1.00 95.06 240 THR A O 1
ATOM 1794 N N . GLY A 1 241 ? -5.294 1.604 -1.861 1.00 93.88 241 GLY A N 1
ATOM 1795 C CA . GLY A 1 241 ? -4.453 2.388 -0.965 1.00 93.88 241 GLY A CA 1
ATOM 1796 C C . GLY A 1 241 ? -4.473 3.885 -1.248 1.00 93.88 241 GLY A C 1
ATOM 1797 O O . GLY A 1 241 ? -4.548 4.677 -0.314 1.00 93.88 241 GLY A O 1
ATOM 1798 N N . LEU A 1 242 ? -4.465 4.284 -2.523 1.00 92.31 242 LEU A N 1
ATOM 1799 C CA . LEU A 1 242 ? -4.574 5.690 -2.929 1.00 92.31 242 LEU A CA 1
ATOM 1800 C C . LEU A 1 242 ? -5.936 6.289 -2.570 1.00 92.31 242 LEU A C 1
ATOM 1802 O O . LEU A 1 242 ? -6.011 7.433 -2.121 1.00 92.31 242 LEU A O 1
ATOM 1806 N N . MET A 1 243 ? -7.015 5.522 -2.738 1.00 92.50 243 MET A N 1
ATOM 1807 C CA . MET A 1 243 ? -8.338 5.942 -2.276 1.00 92.50 243 MET A CA 1
ATOM 1808 C C . MET A 1 243 ? -8.369 6.091 -0.754 1.00 92.50 243 MET A C 1
ATOM 1810 O O . MET A 1 243 ? -8.881 7.083 -0.239 1.00 92.50 243 MET A O 1
ATOM 1814 N N . GLY A 1 244 ? -7.760 5.151 -0.035 1.00 92.94 244 GLY A N 1
ATOM 1815 C CA . GLY A 1 244 ? -7.603 5.228 1.409 1.00 92.94 244 GLY A CA 1
ATOM 1816 C C . GLY A 1 244 ? -6.837 6.460 1.866 1.00 92.94 244 GLY A C 1
ATOM 1817 O O . GLY A 1 244 ? -7.310 7.171 2.750 1.00 92.94 244 GLY A O 1
ATOM 1818 N N . ALA A 1 245 ? -5.693 6.741 1.250 1.00 91.25 245 ALA A N 1
ATOM 1819 C CA . ALA A 1 245 ? -4.858 7.880 1.601 1.00 91.25 245 ALA A CA 1
ATOM 1820 C C . ALA A 1 245 ? -5.584 9.221 1.407 1.00 91.25 245 ALA A C 1
ATOM 1822 O O . ALA A 1 245 ? -5.535 10.084 2.277 1.00 91.25 245 ALA A O 1
ATOM 1823 N N . ASN A 1 246 ? -6.318 9.373 0.301 1.00 89.69 246 ASN A N 1
ATOM 1824 C CA . ASN A 1 246 ? -7.012 10.622 -0.013 1.00 89.69 246 ASN A CA 1
ATOM 1825 C C . ASN A 1 246 ? -8.333 10.808 0.741 1.00 89.69 246 ASN A C 1
ATOM 1827 O O . ASN A 1 246 ? -8.705 11.937 1.060 1.00 89.69 246 ASN A O 1
ATOM 1831 N N . PHE A 1 247 ? -9.078 9.725 0.984 1.00 92.25 247 PHE A N 1
ATOM 1832 C CA . PHE A 1 247 ? -10.478 9.831 1.397 1.00 92.25 247 PHE A CA 1
ATOM 1833 C C . PHE A 1 247 ? -10.778 9.278 2.791 1.00 92.25 247 PHE A C 1
ATOM 1835 O O . PHE A 1 247 ? -11.827 9.629 3.323 1.00 92.25 247 PHE A O 1
ATOM 1842 N N . SER A 1 248 ? -9.913 8.472 3.425 1.00 93.81 248 SER A N 1
ATOM 1843 C CA . SER A 1 248 ? -10.262 7.828 4.711 1.00 93.81 248 SER A CA 1
ATOM 1844 C C . SER A 1 248 ? -10.605 8.840 5.802 1.00 93.81 248 SER A C 1
ATOM 1846 O O . SER A 1 248 ? -11.681 8.750 6.386 1.00 93.81 248 SER A O 1
ATOM 1848 N N . ALA A 1 249 ? -9.740 9.831 6.047 1.00 93.00 249 ALA A N 1
ATOM 1849 C CA . ALA A 1 249 ? -9.967 10.836 7.090 1.00 93.00 249 ALA A CA 1
ATOM 1850 C C . ALA A 1 249 ? -11.249 11.647 6.836 1.00 93.00 249 ALA A C 1
ATOM 1852 O O . ALA A 1 249 ? -12.069 11.826 7.738 1.00 93.00 249 ALA A O 1
ATOM 1853 N N . MET A 1 250 ? -11.456 12.078 5.585 1.00 93.00 250 MET A N 1
ATOM 1854 C CA . MET A 1 250 ? -12.644 12.827 5.165 1.00 93.00 250 MET A CA 1
ATOM 1855 C C . MET A 1 250 ? -13.925 12.005 5.346 1.00 93.00 250 MET A C 1
ATOM 1857 O O . MET A 1 250 ? -14.889 12.494 5.933 1.00 93.00 250 MET A O 1
ATOM 1861 N N . LEU A 1 251 ? -13.938 10.757 4.870 1.00 95.50 251 LEU A N 1
ATOM 1862 C CA . LEU A 1 251 ? -15.092 9.867 4.978 1.00 95.50 251 LEU A CA 1
ATOM 1863 C C . LEU A 1 251 ? -15.400 9.533 6.437 1.00 95.50 251 LEU A C 1
ATOM 1865 O O . LEU A 1 251 ? -16.562 9.555 6.823 1.00 95.50 251 LEU A O 1
ATOM 1869 N N . LEU A 1 252 ? -14.388 9.265 7.267 1.00 95.44 252 LEU A N 1
ATOM 1870 C CA . LEU A 1 252 ? -14.579 8.983 8.693 1.00 95.44 252 LEU A CA 1
ATOM 1871 C C . LEU A 1 252 ? -15.197 10.169 9.434 1.00 95.44 252 LEU A C 1
ATOM 1873 O O . LEU A 1 252 ? -16.116 9.980 10.230 1.00 95.44 252 LEU A O 1
ATOM 1877 N N . THR A 1 253 ? -14.753 11.386 9.123 1.00 94.50 253 THR A N 1
ATOM 1878 C CA . THR A 1 253 ? -15.349 12.611 9.666 1.00 94.50 253 THR A CA 1
ATOM 1879 C C . THR A 1 253 ? -16.780 12.807 9.169 1.00 94.50 253 THR A C 1
ATOM 1881 O O . THR A 1 253 ? -17.665 13.088 9.973 1.00 94.50 253 THR A O 1
ATOM 1884 N N . TRP A 1 254 ? -17.046 12.581 7.879 1.00 94.81 254 TRP A N 1
ATOM 1885 C CA . TRP A 1 254 ? -18.400 12.663 7.322 1.00 94.81 254 TRP A CA 1
ATOM 1886 C C . TRP A 1 254 ? -19.357 11.626 7.931 1.00 94.81 254 TRP A C 1
ATOM 1888 O O . TRP A 1 254 ? -20.524 11.916 8.175 1.00 94.81 254 TRP A O 1
ATOM 1898 N N . MET A 1 255 ? -18.854 10.434 8.256 1.00 93.81 255 MET A N 1
ATOM 1899 C CA . MET A 1 255 ? -19.604 9.385 8.951 1.00 93.81 255 MET A CA 1
ATOM 1900 C C . MET A 1 255 ? -19.802 9.657 10.455 1.00 93.81 255 MET A C 1
ATOM 1902 O O . MET A 1 255 ? -20.485 8.869 11.115 1.00 93.81 255 MET A O 1
ATOM 1906 N N . GLY A 1 256 ? -19.222 10.734 11.000 1.00 91.81 256 GLY A N 1
ATOM 1907 C CA . GLY A 1 256 ? -19.304 11.099 12.417 1.00 91.81 256 GLY A CA 1
ATOM 1908 C C . GLY A 1 256 ? -18.462 10.213 13.343 1.00 91.81 256 GLY A C 1
ATOM 1909 O O . GLY A 1 256 ? -18.788 10.071 14.518 1.00 91.81 256 GLY A O 1
ATOM 1910 N N . ILE A 1 257 ? -17.409 9.571 12.827 1.00 93.44 257 ILE A N 1
ATOM 1911 C CA . ILE A 1 257 ? -16.549 8.665 13.599 1.00 93.44 257 ILE A CA 1
ATOM 1912 C C . ILE A 1 257 ? -15.407 9.468 14.226 1.00 93.44 257 ILE A C 1
ATOM 1914 O O . ILE A 1 257 ? -14.497 9.914 13.527 1.00 93.44 257 ILE A O 1
ATOM 1918 N N . THR A 1 258 ? -15.439 9.633 15.547 1.00 89.44 258 THR A N 1
ATOM 1919 C CA . THR A 1 258 ? -14.450 10.423 16.304 1.00 89.44 258 THR A CA 1
ATOM 1920 C C . THR A 1 258 ? -13.426 9.569 17.051 1.00 89.44 258 THR A C 1
ATOM 1922 O O . THR A 1 258 ? -12.310 10.021 17.267 1.00 89.44 258 THR A O 1
ATOM 1925 N N . SER A 1 259 ? -13.765 8.327 17.412 1.00 90.25 259 SER A N 1
ATOM 1926 C CA . SER A 1 259 ? -12.873 7.456 18.190 1.00 90.25 259 SER A CA 1
ATOM 1927 C C . SER A 1 259 ? -11.585 7.111 17.421 1.00 90.25 259 SER A C 1
ATOM 1929 O O . SER A 1 259 ? -11.681 6.542 16.324 1.00 90.25 259 SER A O 1
ATOM 1931 N N . PRO A 1 260 ? -10.387 7.342 17.994 1.00 90.19 260 PRO A N 1
ATOM 1932 C CA . PRO A 1 260 ? -9.118 7.044 17.328 1.00 90.19 260 PRO A CA 1
ATOM 1933 C C . PRO A 1 260 ? -8.921 5.541 17.076 1.00 90.19 260 PRO A C 1
ATOM 1935 O O . PRO A 1 260 ? -8.297 5.159 16.084 1.00 90.19 260 PRO A O 1
ATOM 1938 N N . ILE A 1 261 ? -9.514 4.677 17.913 1.00 91.56 261 ILE A N 1
ATOM 1939 C CA . ILE A 1 261 ? -9.520 3.218 17.713 1.00 91.56 261 ILE A CA 1
ATOM 1940 C C . ILE A 1 261 ? -10.269 2.884 16.422 1.00 91.56 261 ILE A C 1
ATOM 1942 O O . ILE A 1 261 ? -9.729 2.206 15.549 1.00 91.56 261 ILE A O 1
ATOM 1946 N N . ALA A 1 262 ? -11.501 3.384 16.283 1.00 94.06 262 ALA A N 1
ATOM 1947 C CA . ALA A 1 262 ? -12.346 3.102 15.127 1.00 94.06 262 ALA A CA 1
ATOM 1948 C C . ALA A 1 262 ? -11.774 3.699 13.838 1.00 94.06 262 ALA A C 1
ATOM 1950 O O . ALA A 1 262 ? -11.761 3.019 12.809 1.00 94.06 262 ALA A O 1
ATOM 1951 N N . ARG A 1 263 ? -11.262 4.935 13.891 1.00 94.94 263 ARG A N 1
ATOM 1952 C CA . ARG A 1 263 ? -10.619 5.593 12.744 1.00 94.94 263 ARG A CA 1
ATOM 1953 C C . ARG A 1 263 ? -9.388 4.812 12.285 1.00 94.94 263 ARG A C 1
ATOM 1955 O O . ARG A 1 263 ? -9.293 4.474 11.106 1.00 94.94 263 ARG A O 1
ATOM 1962 N N . GLY A 1 264 ? -8.510 4.437 13.217 1.00 94.00 264 GLY A N 1
ATOM 1963 C CA . GLY A 1 264 ? -7.287 3.714 12.884 1.00 94.00 264 GLY A CA 1
ATOM 1964 C C . GLY A 1 264 ? -7.527 2.298 12.352 1.00 94.00 264 GLY A C 1
ATOM 1965 O O . GLY A 1 264 ? -6.984 1.926 11.310 1.00 94.00 264 GLY A O 1
ATOM 1966 N N . LEU A 1 265 ? -8.387 1.514 13.014 1.00 95.12 265 LEU A N 1
ATOM 1967 C CA . LEU A 1 265 ? -8.708 0.149 12.575 1.00 95.12 265 LEU A CA 1
ATOM 1968 C C . LEU A 1 265 ? -9.370 0.116 11.201 1.00 95.12 265 LEU A C 1
ATOM 1970 O O . LEU A 1 265 ? -9.004 -0.712 10.364 1.00 95.12 265 LEU A O 1
ATOM 1974 N N . SER A 1 266 ? -10.349 0.991 10.974 1.00 96.06 266 SER A N 1
ATOM 1975 C CA . SER A 1 266 ? -11.121 0.994 9.732 1.00 96.06 266 SER A CA 1
ATOM 1976 C C . SER A 1 266 ? -10.293 1.460 8.539 1.00 96.06 266 SER A C 1
ATOM 1978 O O . SER A 1 266 ? -10.324 0.796 7.502 1.00 96.06 266 SER A O 1
ATOM 1980 N N . ALA A 1 267 ? -9.511 2.536 8.679 1.00 96.00 267 ALA A N 1
ATOM 1981 C CA . ALA A 1 267 ? -8.678 3.053 7.596 1.00 96.00 267 ALA A CA 1
ATOM 1982 C C . ALA A 1 267 ? -7.607 2.038 7.170 1.00 96.00 267 ALA A C 1
ATOM 1984 O O . ALA A 1 267 ? -7.526 1.676 5.993 1.00 96.00 267 ALA A O 1
ATOM 1985 N N . ALA A 1 268 ? -6.840 1.517 8.132 1.00 94.69 268 ALA A N 1
ATOM 1986 C CA . ALA A 1 268 ? -5.757 0.579 7.854 1.00 94.69 268 ALA A CA 1
ATOM 1987 C C . ALA A 1 268 ? -6.263 -0.772 7.325 1.00 94.69 268 ALA A C 1
ATOM 1989 O O . ALA A 1 268 ? -5.675 -1.316 6.394 1.00 94.69 268 ALA A O 1
ATOM 1990 N N . SER A 1 269 ? -7.367 -1.309 7.856 1.00 94.62 269 SER A N 1
ATOM 1991 C CA . SER A 1 269 ? -7.898 -2.603 7.389 1.00 94.62 269 SER A CA 1
ATOM 1992 C C . SER A 1 269 ? -8.610 -2.506 6.032 1.00 94.62 269 SER A C 1
ATOM 1994 O O . SER A 1 269 ? -8.730 -3.509 5.329 1.00 94.62 269 SER A O 1
ATOM 1996 N N . SER A 1 270 ? -9.081 -1.314 5.642 1.00 94.62 270 SER A N 1
ATOM 1997 C CA . SER A 1 270 ? -9.792 -1.110 4.371 1.00 94.62 270 SER A CA 1
ATOM 1998 C C . SER A 1 270 ? -8.872 -0.760 3.204 1.00 94.62 270 SER A C 1
ATOM 2000 O O . SER A 1 270 ? -9.201 -1.099 2.065 1.00 94.62 270 SER A O 1
ATOM 2002 N N . ALA A 1 271 ? -7.754 -0.076 3.472 1.00 92.56 271 ALA A N 1
ATOM 2003 C CA . ALA A 1 271 ? -6.849 0.452 2.448 1.00 92.56 271 ALA A CA 1
ATOM 2004 C C . ALA A 1 271 ? -5.358 0.466 2.852 1.00 92.56 271 ALA A C 1
ATOM 2006 O O . ALA A 1 271 ? -4.567 1.255 2.330 1.00 92.56 271 ALA A O 1
ATOM 2007 N N . HIS A 1 272 ? -4.968 -0.441 3.751 1.00 92.56 272 HIS A N 1
ATOM 2008 C CA . HIS A 1 272 ? -3.589 -0.799 4.091 1.00 92.56 272 HIS A CA 1
ATOM 2009 C C . HIS A 1 272 ? -2.663 0.389 4.443 1.00 92.56 272 HIS A C 1
ATOM 2011 O O . HIS A 1 272 ? -3.090 1.445 4.907 1.00 92.56 272 HIS A O 1
ATOM 2017 N N . GLY A 1 273 ? -1.349 0.200 4.269 1.00 89.19 273 GLY A N 1
ATOM 2018 C CA . GLY A 1 273 ? -0.311 1.120 4.743 1.00 89.19 273 GLY A CA 1
ATOM 2019 C C . GLY A 1 273 ? -0.362 2.539 4.163 1.00 89.19 273 GLY A C 1
ATOM 2020 O O . GLY A 1 273 ? 0.068 3.467 4.841 1.00 89.19 273 GLY A O 1
ATOM 2021 N N . LEU A 1 274 ? -0.918 2.740 2.959 1.00 91.00 274 LEU A N 1
ATOM 2022 C CA . LEU A 1 274 ? -1.059 4.085 2.384 1.00 91.00 274 LEU A CA 1
ATOM 2023 C C . LEU A 1 274 ? -2.112 4.898 3.150 1.00 91.00 274 LEU A C 1
ATOM 2025 O O . LEU A 1 274 ? -1.865 6.055 3.484 1.00 91.00 274 LEU A O 1
ATOM 2029 N N . ALA A 1 275 ? -3.241 4.276 3.504 1.00 93.06 275 ALA A N 1
ATOM 2030 C CA . ALA A 1 275 ? -4.244 4.898 4.363 1.00 93.06 275 ALA A CA 1
ATOM 2031 C C . ALA A 1 275 ? -3.703 5.160 5.775 1.00 93.06 275 ALA A C 1
ATOM 2033 O O . ALA A 1 275 ? -3.948 6.229 6.328 1.00 93.06 275 ALA A O 1
ATOM 2034 N N . THR A 1 276 ? -2.923 4.224 6.329 1.00 91.94 276 THR A N 1
ATOM 2035 C CA . THR A 1 276 ? -2.240 4.402 7.620 1.00 91.94 276 THR A CA 1
ATOM 2036 C C . THR A 1 276 ? -1.335 5.631 7.610 1.00 91.94 276 THR A C 1
ATOM 2038 O O . THR A 1 276 ? -1.442 6.472 8.499 1.00 91.94 276 THR A O 1
ATOM 2041 N N . ALA A 1 277 ? -0.460 5.757 6.610 1.00 89.31 277 ALA A N 1
ATOM 2042 C CA . ALA A 1 277 ? 0.477 6.873 6.518 1.00 89.31 277 ALA A CA 1
ATOM 2043 C C . ALA A 1 277 ? -0.253 8.222 6.418 1.00 89.31 277 ALA A C 1
ATOM 2045 O O . ALA A 1 277 ? 0.076 9.151 7.151 1.00 89.31 277 ALA A O 1
ATOM 2046 N N . ALA A 1 278 ? -1.284 8.310 5.574 1.00 88.88 278 ALA A N 1
ATOM 2047 C CA . ALA A 1 278 ? -2.044 9.544 5.399 1.00 88.88 278 ALA A CA 1
ATOM 2048 C C . ALA A 1 278 ? -2.863 9.923 6.642 1.00 88.88 278 ALA A C 1
ATOM 2050 O O . ALA A 1 278 ? -2.831 11.075 7.067 1.00 88.88 278 ALA A O 1
ATOM 2051 N N . LEU A 1 279 ? -3.565 8.964 7.260 1.00 91.69 279 LEU A N 1
ATOM 2052 C CA . LEU A 1 279 ? -4.379 9.235 8.448 1.00 91.69 279 LEU A CA 1
ATOM 2053 C C . LEU A 1 279 ? -3.507 9.663 9.631 1.00 91.69 279 LEU A C 1
ATOM 2055 O O . LEU A 1 279 ? -3.830 10.623 10.324 1.00 91.69 279 LEU A O 1
ATOM 2059 N N . THR A 1 280 ? -2.381 8.981 9.844 1.00 89.75 280 THR A N 1
ATOM 2060 C CA . THR A 1 280 ? -1.489 9.253 10.983 1.00 89.75 280 THR A CA 1
ATOM 2061 C C . THR A 1 280 ? -0.687 10.540 10.830 1.00 89.75 280 THR A C 1
ATOM 2063 O O . THR A 1 280 ? -0.235 11.082 11.838 1.00 89.75 280 THR A O 1
ATOM 2066 N N . ALA A 1 281 ? -0.556 11.065 9.607 1.00 85.94 281 ALA A N 1
ATOM 2067 C CA . ALA A 1 281 ? 0.005 12.391 9.371 1.00 85.94 281 ALA A CA 1
ATOM 2068 C C . ALA A 1 281 ? -0.880 13.508 9.945 1.00 85.94 281 ALA A C 1
ATOM 2070 O O . ALA A 1 281 ? -0.361 14.470 10.504 1.00 85.94 281 ALA A O 1
ATOM 2071 N N . SER A 1 282 ? -2.207 13.365 9.870 1.00 84.31 282 SER A N 1
ATOM 2072 C CA . SER A 1 282 ? -3.147 14.298 10.506 1.00 84.31 282 SER A CA 1
ATOM 2073 C C . SER A 1 282 ? -3.519 13.914 11.944 1.00 84.31 282 SER A C 1
ATOM 2075 O O . SER A 1 282 ? -3.812 14.787 12.753 1.00 84.31 282 SER A O 1
ATOM 2077 N N . GLU A 1 283 ? -3.518 12.620 12.273 1.00 88.75 283 GLU A N 1
ATOM 2078 C CA . GLU A 1 283 ? -4.036 12.062 13.529 1.00 88.75 283 GLU A CA 1
ATOM 2079 C C . GLU A 1 283 ? -3.042 11.060 14.130 1.00 88.75 283 GLU A C 1
ATOM 2081 O O . GLU A 1 283 ? -3.229 9.840 14.075 1.00 88.75 283 GLU A O 1
ATOM 2086 N N . SER A 1 284 ? -1.958 11.567 14.713 1.00 85.94 284 SER A N 1
ATOM 2087 C CA . SER A 1 284 ? -0.841 10.746 15.207 1.00 85.94 284 SER A CA 1
ATOM 2088 C C . SER A 1 284 ? -1.235 9.721 16.281 1.00 85.94 284 SER A C 1
ATOM 2090 O O . SER A 1 284 ? -0.627 8.655 16.383 1.00 85.94 284 SER A O 1
ATOM 2092 N N . GLU A 1 285 ? -2.295 9.985 17.045 1.00 84.75 285 GLU A N 1
ATOM 2093 C CA . GLU A 1 285 ? -2.846 9.072 18.053 1.00 84.75 285 GLU A CA 1
ATOM 2094 C C . GLU A 1 285 ? -3.430 7.774 17.473 1.00 84.75 285 GLU A C 1
ATOM 2096 O O . GLU A 1 285 ? -3.506 6.765 18.177 1.00 84.75 285 GLU A O 1
ATOM 2101 N N . THR A 1 286 ? -3.786 7.761 16.183 1.00 89.44 286 THR A N 1
ATOM 2102 C CA . THR A 1 286 ? -4.325 6.573 15.502 1.00 89.44 286 THR A CA 1
ATOM 2103 C C . THR A 1 286 ? -3.244 5.550 15.143 1.00 89.44 286 THR A C 1
ATOM 2105 O O . THR A 1 286 ? -3.560 4.386 14.888 1.00 89.44 286 THR A O 1
ATOM 2108 N N . LEU A 1 287 ? -1.963 5.946 15.160 1.00 89.44 287 LEU A N 1
ATOM 2109 C CA . LEU A 1 287 ? -0.841 5.150 14.648 1.00 89.44 287 LEU A CA 1
ATOM 2110 C C . LEU A 1 287 ? -0.732 3.740 15.246 1.00 89.44 287 LEU A C 1
ATOM 2112 O O . LEU A 1 287 ? -0.563 2.798 14.466 1.00 89.44 287 LEU A O 1
ATOM 2116 N N . PRO A 1 288 ? -0.860 3.530 16.568 1.00 88.31 288 PRO A N 1
ATOM 2117 C CA . PRO A 1 288 ? -0.761 2.189 17.139 1.00 88.31 288 PRO A CA 1
ATOM 2118 C C . PRO A 1 288 ? -1.884 1.278 16.626 1.00 88.31 288 PRO A C 1
ATOM 2120 O O . PRO A 1 288 ? -1.638 0.129 16.257 1.00 88.31 288 PRO A O 1
ATOM 2123 N N . TYR A 1 289 ? -3.108 1.806 16.531 1.00 90.94 289 TYR A N 1
ATOM 2124 C CA . TYR A 1 289 ? -4.271 1.074 16.027 1.00 90.94 289 TYR A CA 1
ATOM 2125 C C . TYR A 1 289 ? -4.133 0.756 14.538 1.00 90.94 289 TYR A C 1
ATOM 2127 O O . TYR A 1 289 ? -4.358 -0.386 14.141 1.00 90.94 289 TYR A O 1
ATOM 2135 N N . CYS A 1 290 ? -3.692 1.724 13.730 1.00 91.50 290 CYS A N 1
ATOM 2136 C CA . CYS A 1 290 ? -3.403 1.514 12.314 1.00 91.50 290 CYS A CA 1
ATOM 2137 C C . CYS A 1 290 ? -2.310 0.462 12.103 1.00 91.50 290 CYS A C 1
ATOM 2139 O O . CYS A 1 290 ? -2.450 -0.396 11.240 1.00 91.50 290 CYS A O 1
ATOM 2141 N N . SER A 1 291 ? -1.232 0.510 12.891 1.00 89.12 291 SER A N 1
ATOM 2142 C CA . SER A 1 291 ? -0.102 -0.426 12.797 1.00 89.12 291 SER A CA 1
ATOM 2143 C C . SER A 1 291 ? -0.544 -1.859 13.085 1.00 89.12 291 SER A C 1
ATOM 2145 O O . SER A 1 291 ? -0.214 -2.787 12.343 1.00 89.12 291 SER A O 1
ATOM 2147 N N . LEU A 1 292 ? -1.352 -2.034 14.133 1.00 90.62 292 LEU A N 1
ATOM 2148 C CA . LEU A 1 292 ? -1.906 -3.330 14.501 1.00 90.62 292 LEU A CA 1
ATOM 2149 C C . LEU A 1 292 ? -2.892 -3.844 13.444 1.00 90.62 292 LEU A C 1
ATOM 2151 O O . LEU A 1 292 ? -2.789 -4.989 13.012 1.00 90.62 292 LEU A O 1
ATOM 2155 N N . ALA A 1 293 ? -3.821 -2.995 13.002 1.00 92.31 293 ALA A N 1
ATOM 2156 C CA . ALA A 1 293 ? -4.803 -3.326 11.975 1.00 92.31 293 ALA A CA 1
ATOM 2157 C C . ALA A 1 293 ? -4.147 -3.681 10.636 1.00 92.31 293 ALA A C 1
ATOM 2159 O O . ALA A 1 293 ? -4.509 -4.675 10.011 1.00 92.31 293 ALA A O 1
ATOM 2160 N N . TYR A 1 294 ? -3.130 -2.925 10.232 1.00 89.94 294 TYR A N 1
ATOM 2161 C CA . TYR A 1 294 ? -2.315 -3.189 9.053 1.00 89.94 294 TYR A CA 1
ATOM 2162 C C . TYR A 1 294 ? -1.681 -4.589 9.088 1.00 89.94 294 TYR A C 1
ATOM 2164 O O . TYR A 1 294 ? -1.830 -5.352 8.136 1.00 89.94 294 TYR A O 1
ATOM 2172 N N . ALA A 1 295 ? -1.029 -4.963 10.194 1.00 88.19 295 ALA A N 1
ATOM 2173 C CA . ALA A 1 295 ? -0.375 -6.267 10.322 1.00 88.19 295 ALA A CA 1
ATOM 2174 C C . ALA A 1 295 ? -1.380 -7.429 10.435 1.00 88.19 295 ALA A C 1
ATOM 2176 O O . ALA A 1 295 ? -1.243 -8.460 9.775 1.00 88.19 295 ALA A O 1
ATOM 2177 N N . LEU A 1 296 ? -2.416 -7.270 11.258 1.00 91.31 296 LEU A N 1
ATOM 2178 C CA . LEU A 1 296 ? -3.386 -8.331 11.514 1.00 91.31 296 LEU A CA 1
ATOM 2179 C C . LEU A 1 296 ? -4.352 -8.550 10.344 1.00 91.31 296 LEU A C 1
ATOM 2181 O O . LEU A 1 296 ? -4.726 -9.694 10.101 1.00 91.31 296 LEU A O 1
ATOM 2185 N N . SER A 1 297 ? -4.745 -7.512 9.599 1.00 92.19 297 SER A N 1
ATOM 2186 C CA . SER A 1 297 ? -5.582 -7.669 8.393 1.00 92.19 297 SER A CA 1
ATOM 2187 C C . SER A 1 297 ? -4.858 -8.458 7.306 1.00 92.19 297 SER A C 1
ATOM 2189 O O . SER A 1 297 ? -5.457 -9.321 6.668 1.00 92.19 297 SER A O 1
ATOM 2191 N N . ALA A 1 298 ? -3.553 -8.237 7.164 1.00 88.81 298 ALA A N 1
ATOM 2192 C CA . ALA A 1 298 ? -2.654 -9.010 6.320 1.00 88.81 298 ALA A CA 1
ATOM 2193 C C . ALA A 1 298 ? -2.633 -10.502 6.691 1.00 88.81 298 ALA A C 1
ATOM 2195 O O . ALA A 1 298 ? -2.901 -11.362 5.846 1.00 88.81 298 ALA A O 1
ATOM 2196 N N . ILE A 1 299 ? -2.365 -10.809 7.964 1.00 91.69 299 ILE A N 1
ATOM 2197 C CA . ILE A 1 299 ? -2.337 -12.187 8.476 1.00 91.69 299 ILE A CA 1
ATOM 2198 C C . ILE A 1 299 ? -3.707 -12.840 8.292 1.00 91.69 299 ILE A C 1
ATOM 2200 O O . ILE A 1 299 ? -3.814 -13.929 7.735 1.00 91.69 299 ILE A O 1
ATOM 2204 N N . THR A 1 300 ? -4.763 -12.143 8.702 1.00 94.12 300 THR A N 1
ATOM 2205 C CA . THR A 1 300 ? -6.136 -12.643 8.652 1.00 94.12 300 THR A CA 1
ATOM 2206 C C . THR A 1 300 ? -6.562 -12.918 7.214 1.00 94.12 300 THR A C 1
ATOM 2208 O O . THR A 1 300 ? -6.994 -14.024 6.924 1.00 94.12 300 THR A O 1
ATOM 2211 N N . SER A 1 301 ? -6.367 -11.982 6.284 1.00 93.62 301 SER A N 1
ATOM 2212 C CA . SER A 1 301 ? -6.705 -12.181 4.864 1.00 93.62 301 SER A CA 1
ATOM 2213 C C . SER A 1 301 ? -5.933 -13.349 4.246 1.00 93.62 301 SER A C 1
ATOM 2215 O O . SER A 1 301 ? -6.505 -14.131 3.490 1.00 93.62 301 SER A O 1
ATOM 2217 N N . THR A 1 302 ? -4.655 -13.508 4.608 1.00 92.81 302 THR A N 1
ATOM 2218 C CA . THR A 1 302 ? -3.835 -14.641 4.155 1.00 92.81 302 THR A CA 1
ATOM 2219 C C . THR A 1 302 ? -4.380 -15.965 4.681 1.00 92.81 302 THR A C 1
ATOM 2221 O O . THR A 1 302 ? -4.528 -16.916 3.916 1.00 92.81 302 THR A O 1
ATOM 2224 N N . LEU A 1 303 ? -4.720 -16.040 5.969 1.00 94.44 303 LEU A N 1
ATOM 2225 C CA . LEU A 1 303 ? -5.304 -17.240 6.566 1.00 94.44 303 LEU A CA 1
ATOM 2226 C C . LEU A 1 303 ? -6.661 -17.563 5.937 1.00 94.44 303 LEU A C 1
ATOM 2228 O O . LEU A 1 303 ? -6.863 -18.682 5.478 1.00 94.44 303 LEU A O 1
ATOM 2232 N N . LEU A 1 304 ? -7.557 -16.578 5.844 1.00 93.44 304 LEU A N 1
ATOM 2233 C CA . LEU A 1 304 ? -8.893 -16.749 5.272 1.00 93.44 304 LEU A CA 1
ATOM 2234 C C . LEU A 1 304 ? -8.831 -17.238 3.821 1.00 93.44 304 LEU A C 1
ATOM 2236 O O . LEU A 1 304 ? -9.572 -18.145 3.463 1.00 93.44 304 LEU A O 1
ATOM 2240 N N . ALA A 1 305 ? -7.917 -16.712 3.001 1.00 91.12 305 ALA A N 1
ATOM 2241 C CA . ALA A 1 305 ? -7.737 -17.171 1.623 1.00 91.12 305 ALA A CA 1
ATOM 2242 C C . ALA A 1 305 ? -7.271 -18.634 1.512 1.00 91.12 305 ALA A C 1
ATOM 2244 O O . ALA A 1 305 ? -7.548 -19.291 0.510 1.00 91.12 305 ALA A O 1
ATOM 2245 N N . ASN A 1 306 ? -6.564 -19.143 2.525 1.00 91.06 306 ASN A N 1
ATOM 2246 C CA . ASN A 1 306 ? -6.067 -20.518 2.562 1.00 91.06 306 ASN A CA 1
ATOM 2247 C C . ASN A 1 306 ? -7.023 -21.495 3.264 1.00 91.06 306 ASN A C 1
ATOM 2249 O O . ASN A 1 306 ? -6.857 -22.706 3.128 1.00 91.06 306 ASN A O 1
ATOM 2253 N N . VAL A 1 307 ? -8.047 -21.009 3.974 1.00 94.62 307 VAL A N 1
ATOM 2254 C CA . VAL A 1 307 ? -9.110 -21.870 4.507 1.00 94.62 307 VAL A CA 1
ATOM 2255 C C . VAL A 1 307 ? -9.918 -22.437 3.331 1.00 94.62 307 VAL A C 1
ATOM 2257 O O . VAL A 1 307 ? -10.512 -21.656 2.582 1.00 94.62 307 VAL A O 1
ATOM 2260 N N . PRO A 1 308 ? -10.018 -23.774 3.174 1.00 91.38 308 PRO A N 1
ATOM 2261 C CA . PRO A 1 308 ? -10.662 -24.388 2.011 1.00 91.38 308 PRO A CA 1
ATOM 2262 C C . PRO A 1 308 ? -12.093 -23.896 1.791 1.00 91.38 308 PRO A C 1
ATOM 2264 O O . PRO A 1 308 ? -12.467 -23.562 0.674 1.00 91.38 308 PRO A O 1
ATOM 2267 N N . ILE A 1 309 ? -12.876 -23.777 2.867 1.00 93.81 309 ILE A N 1
ATOM 2268 C CA . ILE A 1 309 ? -14.280 -23.345 2.817 1.00 93.81 309 ILE A CA 1
ATOM 2269 C C . ILE A 1 309 ? -14.403 -21.943 2.209 1.00 93.81 309 ILE A C 1
ATOM 2271 O O . ILE A 1 309 ? -15.210 -21.720 1.309 1.00 93.81 309 ILE A O 1
ATOM 2275 N N . ILE A 1 310 ? -13.575 -21.002 2.666 1.00 93.12 310 ILE A N 1
ATOM 2276 C CA . ILE A 1 310 ? -13.599 -19.615 2.192 1.00 93.12 310 ILE A CA 1
ATOM 2277 C C . ILE A 1 310 ? -13.065 -19.542 0.765 1.00 93.12 310 ILE A C 1
ATOM 2279 O O . ILE A 1 310 ? -13.646 -18.858 -0.072 1.00 93.12 310 ILE A O 1
ATOM 2283 N N . ARG A 1 311 ? -12.000 -20.283 0.455 1.00 92.88 311 ARG A N 1
ATOM 2284 C CA . ARG A 1 311 ? -11.465 -20.373 -0.904 1.00 92.88 311 ARG A CA 1
ATOM 2285 C C . ARG A 1 311 ? -12.515 -20.880 -1.892 1.00 92.88 311 ARG A C 1
ATOM 2287 O O . ARG A 1 311 ? -12.733 -20.241 -2.917 1.00 92.88 311 ARG A O 1
ATOM 2294 N N . HIS A 1 312 ? -13.184 -21.990 -1.583 1.00 91.88 312 HIS A N 1
ATOM 2295 C CA . HIS A 1 312 ? -14.247 -22.544 -2.423 1.00 91.88 312 HIS A CA 1
ATOM 2296 C C . HIS A 1 312 ? -15.414 -21.569 -2.572 1.00 91.88 312 HIS A C 1
ATOM 2298 O O . HIS A 1 312 ? -15.916 -21.399 -3.680 1.00 91.88 312 HIS A O 1
ATOM 2304 N N . LEU A 1 313 ? -15.795 -20.880 -1.493 1.00 94.25 313 LEU A N 1
ATOM 2305 C CA . LEU A 1 313 ? -16.810 -19.833 -1.538 1.00 94.25 313 LEU A CA 1
ATOM 2306 C C . LEU A 1 313 ? -16.406 -18.697 -2.489 1.00 94.25 313 LEU A C 1
ATOM 2308 O O . LEU A 1 313 ? -17.195 -18.312 -3.343 1.00 94.25 313 LEU A O 1
ATOM 2312 N N . LEU A 1 314 ? -15.180 -18.179 -2.386 1.00 93.06 314 LEU A N 1
ATOM 2313 C CA . LEU A 1 314 ? -14.700 -17.085 -3.235 1.00 93.06 314 LEU A CA 1
ATOM 2314 C C . LEU A 1 314 ? -14.627 -17.483 -4.710 1.00 93.06 314 LEU A C 1
ATOM 2316 O O . LEU A 1 314 ? -15.039 -16.705 -5.566 1.00 93.06 314 LEU A O 1
ATOM 2320 N N . VAL A 1 315 ? -14.148 -18.693 -5.004 1.00 91.75 315 VAL A N 1
ATOM 2321 C CA . VAL A 1 315 ? -14.109 -19.226 -6.373 1.00 91.75 315 VAL A CA 1
ATOM 2322 C C . VAL A 1 315 ? -15.527 -19.414 -6.917 1.00 91.75 315 VAL A C 1
ATOM 2324 O O . VAL A 1 315 ? -15.814 -18.967 -8.020 1.00 91.75 315 VAL A O 1
ATOM 2327 N N . SER A 1 316 ? -16.444 -19.973 -6.123 1.00 92.50 316 SER A N 1
ATOM 2328 C CA . SER A 1 316 ? -17.849 -20.152 -6.513 1.00 92.50 316 SER A CA 1
ATOM 2329 C C . SER A 1 316 ? -18.585 -18.824 -6.731 1.00 92.50 316 SER A C 1
ATOM 2331 O O . SER A 1 316 ? -19.405 -18.700 -7.643 1.00 92.50 316 SER A O 1
ATOM 2333 N N . ILE A 1 317 ? -18.286 -17.802 -5.921 1.00 92.50 317 ILE A N 1
ATOM 2334 C CA . ILE A 1 317 ? -18.823 -16.454 -6.123 1.00 92.50 317 ILE A CA 1
ATOM 2335 C C . ILE A 1 317 ? -18.225 -15.835 -7.385 1.00 92.50 317 ILE A C 1
ATOM 2337 O O . ILE A 1 317 ? -18.965 -15.178 -8.103 1.00 92.50 317 ILE A O 1
ATOM 2341 N N . ALA A 1 318 ? -16.940 -16.035 -7.678 1.00 89.31 318 ALA A N 1
ATOM 2342 C CA . ALA A 1 318 ? -16.294 -15.453 -8.854 1.00 89.31 318 ALA A CA 1
ATOM 2343 C C . ALA A 1 318 ? -16.840 -15.992 -10.189 1.00 89.31 318 ALA A C 1
ATOM 2345 O O . ALA A 1 318 ? -16.805 -15.252 -11.174 1.00 89.31 318 ALA A O 1
ATOM 2346 N N . GLY A 1 319 ? -17.380 -17.216 -10.203 1.00 84.56 319 GLY A N 1
ATOM 2347 C CA . GLY A 1 319 ? -17.938 -17.875 -11.389 1.00 84.56 319 GLY A CA 1
ATOM 2348 C C . GLY A 1 319 ? -17.127 -19.093 -11.785 1.00 84.56 319 GLY A C 1
ATOM 2349 O O . GLY A 1 319 ? -16.027 -18.904 -12.344 1.00 84.56 319 GLY A O 1
#